Protein 3I96 (pdb70)

Nearest PDB structures (foldseek):
  3ia0-assembly1_A  TM=9.859E-01  e=5.105E-21  Escherichia coli K-12
  3i96-assembly1_C  TM=9.444E-01  e=1.760E-20  Escherichia coli K-12
  6xpi-assembly1_B  TM=9.680E-01  e=8.926E-14  Streptococcus intermedius SK54 = ATCC 27335
  6xpj-assembly1_B-2  TM=9.504E-01  e=4.653E-14  Streptococcus intermedius SK54 = ATCC 27335
  6xpj-assembly1_C-2  TM=9.626E-01  e=2.701E-13  Streptococcus intermedius SK54 = ATCC 27335

Sequence (329 aa):
IIQEFFVPGKQVTLAHLIAHPGEELAKKIGVPDAGAIGIMTLTPGETAMIAGDLALKAADVHIGFLDRFSGALVIYGSVGAVEEALSQTVSGLGRRLLNYTLCEMMTKSSLEHMDKERIIQEFFVPGKQVTLAHLLIAHPGEELAKKIGVPDAGAIGIMTLTPGETAMIAGDLALKAADVHIGFFLDRFSGALVIYGSVGAVEEALSSQTVVSSGLGRLLNYTLCEMMTKSRIIQEFFVPGKQVTLAHLIAHPGEELAKKIGVPDAGAIGIMMTLTPGETAMIAGDLALKAADVHIGFLDRFSSGALVIYGSVGAVEEALSSQTVSSGLGRLLNNYTLCEMMTKSSLE

Structure (mmCIF, N/CA/C/O backbone):
data_3I96
#
_entry.id   3I96
#
_cell.length_a   60.455
_cell.length_b   60.455
_cell.length_c   191.458
_cell.angle_alpha   90.000
_cell.angle_beta   90.000
_cell.angle_gamma   120.000
#
_symmetry.space_group_name_H-M   'P 31 2 1'
#
loop_
_entity.id
_entity.type
_entity.pdbx_description
1 polymer 'Ethanolamine utilization protein eutS'
2 non-polymer 'CHLORIDE ION'
3 non-polymer GLYCEROL
4 non-polymer '2-[N-CYCLOHEXYLAMINO]ETHANE SULFONIC ACID'
5 non-polymer 'SULFATE ION'
6 water water
#
loop_
_atom_site.group_PDB
_atom_site.id
_atom_site.type_symbol
_atom_site.label_atom_id
_atom_site.label_alt_id
_atom_site.label_comp_id
_atom_site.label_asym_id
_atom_site.label_entity_id
_atom_site.label_seq_id
_atom_site.pdbx_PDB_ins_code
_atom_site.Cartn_x
_atom_site.Cartn_y
_atom_site.Cartn_z
_atom_site.occupancy
_atom_site.B_iso_or_equiv
_atom_site.auth_seq_id
_atom_site.auth_comp_id
_atom_site.auth_asym_id
_atom_site.auth_atom_id
_atom_site.pdbx_PDB_model_num
ATOM 1 N N . ILE A 1 6 ? 2.325 -2.969 41.493 1.00 36.65 6 ILE A N 1
ATOM 2 C CA . ILE A 1 6 ? 2.941 -1.686 41.941 1.00 37.09 6 ILE A CA 1
ATOM 3 C C . ILE A 1 6 ? 2.298 -0.492 41.213 1.00 33.43 6 ILE A C 1
ATOM 4 O O . ILE A 1 6 ? 1.651 -0.660 40.183 1.00 35.55 6 ILE A O 1
ATOM 9 N N . ILE A 1 7 ? 2.460 0.699 41.785 1.00 32.08 7 ILE A N 1
ATOM 10 C CA . ILE A 1 7 ? 1.959 1.935 41.196 1.00 29.37 7 ILE A CA 1
ATOM 11 C C . ILE A 1 7 ? 2.689 2.238 39.876 1.00 26.79 7 ILE A C 1
ATOM 12 O O . ILE A 1 7 ? 3.919 2.205 39.822 1.00 27.02 7 ILE A O 1
ATOM 17 N N . GLN A 1 8 ? 1.941 2.531 38.819 1.00 23.06 8 GLN A N 1
ATOM 18 C CA . GLN A 1 8 ? 2.546 2.924 37.548 1.00 22.43 8 GLN A CA 1
ATOM 19 C C . GLN A 1 8 ? 2.587 4.450 37.455 1.00 19.27 8 GLN A C 1
ATOM 20 O O . GLN A 1 8 ? 1.588 5.100 37.692 1.00 15.87 8 GLN A O 1
ATOM 26 N N . GLU A 1 9 ? 3.746 5.008 37.116 1.00 19.02 9 GLU A N 1
ATOM 27 C CA . GLU A 1 9 ? 3.906 6.454 36.984 1.00 15.86 9 GLU A CA 1
ATOM 28 C C . GLU A 1 9 ? 3.743 6.857 35.534 1.00 15.73 9 GLU A C 1
ATOM 29 O O . GLU A 1 9 ? 4.267 6.178 34.636 1.00 16.97 9 GLU A O 1
ATOM 35 N N . PHE A 1 10 ? 2.997 7.937 35.294 1.00 13.14 10 PHE A N 1
ATOM 36 C CA A PHE A 1 10 ? 2.744 8.373 33.935 0.50 11.69 10 PHE A CA 1
ATOM 37 C CA B PHE A 1 10 ? 2.620 8.385 33.961 0.50 14.92 10 PHE A CA 1
ATOM 38 C C . PHE A 1 10 ? 2.936 9.863 33.724 1.00 13.84 10 PHE A C 1
ATOM 39 O O . PHE A 1 10 ? 2.727 10.686 34.612 1.00 12.62 10 PHE A O 1
ATOM 54 N N . VAL A 1 11 ? 3.344 10.179 32.505 1.00 10.16 11 VAL A N 1
ATOM 55 C CA . VAL A 1 11 ? 3.408 11.539 31.997 1.00 10.63 11 VAL A CA 1
ATOM 56 C C . VAL A 1 11 ? 2.946 11.525 30.536 1.00 11.84 11 VAL A C 1
ATOM 57 O O . VAL A 1 11 ? 2.907 10.464 29.924 1.00 11.23 11 VAL A O 1
ATOM 61 N N . PRO A 1 12 ? 2.596 12.691 29.956 1.00 11.05 12 PRO A N 1
ATOM 62 C CA . PRO A 1 12 ? 2.234 12.693 28.539 1.00 11.39 12 PRO A CA 1
ATOM 63 C C . PRO A 1 12 ? 3.459 12.506 27.667 1.00 12.78 12 PRO A C 1
ATOM 64 O O . PRO A 1 12 ? 4.560 12.939 28.038 1.00 13.52 12 PRO A O 1
ATOM 68 N N . GLY A 1 13 ? 3.288 11.822 26.551 1.00 11.65 13 GLY A N 1
ATOM 69 C CA . GLY A 1 13 ? 4.287 11.814 25.502 1.00 11.88 13 GLY A CA 1
ATOM 70 C C . GLY A 1 13 ? 4.101 13.014 24.596 1.00 15.03 13 GLY A C 1
ATOM 71 O O . GLY A 1 13 ? 3.043 13.655 24.599 1.00 20.34 13 GLY A O 1
ATOM 72 N N . LYS A 1 14 ? 5.130 13.314 23.808 1.00 12.64 14 LYS A N 1
ATOM 73 C CA . LYS A 1 14 ? 5.067 14.368 22.792 1.00 11.81 14 LYS A CA 1
ATOM 74 C C . LYS A 1 14 ? 4.967 13.665 21.449 1.00 12.58 14 LYS A C 1
ATOM 75 O O . LYS A 1 14 ? 5.943 13.086 20.959 1.00 14.62 14 LYS A O 1
ATOM 81 N N . GLN A 1 15 ? 3.775 13.682 20.872 1.00 12.12 15 GLN A N 1
ATOM 82 C CA . GLN A 1 15 ? 3.515 12.922 19.655 1.00 11.48 15 GLN A CA 1
ATOM 83 C C . GLN A 1 15 ? 2.542 13.616 18.732 1.00 9.81 15 GLN A C 1
ATOM 84 O O . GLN A 1 15 ? 1.528 14.187 19.179 1.00 11.71 15 GLN A O 1
ATOM 90 N N . VAL A 1 16 ? 2.855 13.559 17.430 1.00 10.99 16 VAL A N 1
ATOM 91 C CA . VAL A 1 16 ? 1.875 13.856 16.378 1.00 11.16 16 VAL A CA 1
ATOM 92 C C . VAL A 1 16 ? 1.317 12.507 15.933 1.00 10.64 16 VAL A C 1
ATOM 93 O O . VAL A 1 16 ? 2.044 11.691 15.360 1.00 14.55 16 VAL A O 1
ATOM 97 N N . THR A 1 17 ? 0.056 12.242 16.268 1.00 12.70 17 THR A N 1
ATOM 98 C CA . THR A 1 17 ? -0.569 10.944 16.020 1.00 13.31 17 THR A CA 1
ATOM 99 C C . THR A 1 17 ? -0.990 10.754 14.587 1.00 15.25 17 THR A C 1
ATOM 100 O O . THR A 1 17 ? -0.864 9.642 14.048 1.00 17.16 17 THR A O 1
ATOM 104 N N . LEU A 1 18 ? -1.488 11.834 13.987 1.00 13.57 18 LEU A N 1
ATOM 105 C CA . LEU A 1 18 ? -1.702 11.870 12.565 1.00 14.59 18 LEU A CA 1
ATOM 106 C C . LEU A 1 18 ? -1.708 13.288 12.019 1.00 10.65 18 LEU A C 1
ATOM 107 O O . LEU A 1 18 ? -1.802 14.259 12.758 1.00 10.39 18 LEU A O 1
ATOM 112 N N . ALA A 1 19 ? -1.571 13.362 10.700 1.00 10.71 19 ALA A N 1
ATOM 113 C CA . ALA A 1 19 ? -1.521 14.632 9.994 1.00 10.36 19 ALA A CA 1
ATOM 114 C C . ALA A 1 19 ? -2.020 14.372 8.599 1.00 11.67 19 ALA A C 1
ATOM 115 O O . ALA A 1 19 ? -1.263 13.909 7.734 1.00 13.02 19 ALA A O 1
ATOM 117 N N . HIS A 1 20 ? -3.306 14.625 8.422 1.00 9.28 20 HIS A N 1
ATOM 118 C CA . HIS A 1 20 ? -4.061 14.103 7.311 1.00 8.68 20 HIS A CA 1
ATOM 119 C C . HIS A 1 20 ? -4.728 15.206 6.490 1.00 6.84 20 HIS A C 1
ATOM 120 O O . HIS A 1 20 ? -5.433 16.028 7.023 1.00 9.39 20 HIS A O 1
ATOM 127 N N . LEU A 1 21 ? -4.477 15.164 5.179 1.00 8.62 21 LEU A N 1
ATOM 128 C CA . LEU A 1 21 ? -5.032 16.082 4.187 1.00 10.58 21 LEU A CA 1
ATOM 129 C C . LEU A 1 21 ? -6.292 15.483 3.555 1.00 9.64 21 LEU A C 1
ATOM 130 O O . LEU A 1 21 ? -6.223 14.415 2.964 1.00 11.25 21 LEU A O 1
ATOM 135 N N . ILE A 1 22 ? -7.427 16.152 3.704 1.00 9.02 22 ILE A N 1
ATOM 136 C CA . ILE A 1 22 ? -8.660 15.731 3.045 1.00 10.67 22 ILE A CA 1
ATOM 137 C C . ILE A 1 22 ? -8.915 16.701 1.899 1.00 10.98 22 ILE A C 1
ATOM 138 O O . ILE A 1 22 ? -9.327 17.854 2.127 1.00 10.59 22 ILE A O 1
ATOM 143 N N . ALA A 1 23 ? -8.727 16.231 0.680 1.00 11.08 23 ALA A N 1
ATOM 144 C CA . ALA A 1 23 ? -8.989 17.042 -0.504 1.00 10.26 23 ALA A CA 1
ATOM 145 C C . ALA A 1 23 ? -10.480 17.060 -0.818 1.00 10.84 23 ALA A C 1
ATOM 146 O O . ALA A 1 23 ? -11.112 16.002 -0.893 1.00 12.72 23 ALA A O 1
ATOM 148 N N . HIS A 1 24 ? -11.022 18.261 -1.030 1.00 9.47 24 HIS A N 1
ATOM 149 C CA . HIS A 1 24 ? -12.421 18.473 -1.382 1.00 8.73 24 HIS A CA 1
ATOM 150 C C . HIS A 1 24 ? -13.418 17.657 -0.553 1.00 10.81 24 HIS A C 1
ATOM 151 O O . HIS A 1 24 ? -14.159 16.819 -1.089 1.00 11.28 24 HIS A O 1
ATOM 158 N N . PRO A 1 25 ? -13.443 17.922 0.759 1.00 11.20 25 PRO A N 1
ATOM 159 C CA . PRO A 1 25 ? -14.366 17.210 1.627 1.00 12.25 25 PRO A CA 1
ATOM 160 C C . PRO A 1 25 ? -15.824 17.423 1.284 1.00 13.34 25 PRO A C 1
ATOM 161 O O . PRO A 1 25 ? -16.630 16.468 1.382 1.00 13.19 25 PRO A O 1
ATOM 165 N N . GLY A 1 26 ? -16.184 18.637 0.860 1.00 11.99 26 GLY A N 1
ATOM 166 C CA . GLY A 1 26 ? -17.531 18.891 0.371 1.00 11.39 26 GLY A CA 1
ATOM 167 C C . GLY A 1 26 ? -18.434 19.522 1.415 1.00 10.35 26 GLY A C 1
ATOM 168 O O . GLY A 1 26 ? -18.114 19.560 2.615 1.00 12.96 26 GLY A O 1
ATOM 169 N N . GLU A 1 27 ? -19.574 20.001 0.933 1.00 11.84 27 GLU A N 1
ATOM 170 C CA . GLU A 1 27 ? -20.501 20.803 1.734 1.00 11.20 27 GLU A CA 1
ATOM 171 C C . GLU A 1 27 ? -21.035 20.069 2.953 1.00 11.90 27 GLU A C 1
ATOM 172 O O . GLU A 1 27 ? -21.069 20.601 4.072 1.00 13.49 27 GLU A O 1
ATOM 178 N N . GLU A 1 28 ? -21.422 18.813 2.734 1.00 13.26 28 GLU A N 1
ATOM 179 C CA . GLU A 1 28 ? -22.064 18.031 3.787 1.00 13.32 28 GLU A CA 1
ATOM 180 C C . GLU A 1 28 ? -21.125 17.823 4.973 1.00 11.44 28 GLU A C 1
ATOM 181 O O . GLU A 1 28 ? -21.487 18.111 6.130 1.00 13.54 28 GLU A O 1
ATOM 187 N N . LEU A 1 29 ? -19.902 17.375 4.698 1.00 11.95 29 LEU A N 1
ATOM 188 C CA . LEU A 1 29 ? -18.918 17.119 5.723 1.00 11.10 29 LEU A CA 1
ATOM 189 C C . LEU A 1 29 ? -18.493 18.402 6.425 1.00 10.24 29 LEU A C 1
ATOM 190 O O . LEU A 1 29 ? -18.482 18.488 7.650 1.00 12.17 29 LEU A O 1
ATOM 195 N N . ALA A 1 30 ? -18.220 19.424 5.623 1.00 10.97 30 ALA A N 1
ATOM 196 C CA . ALA A 1 30 ? -17.777 20.685 6.163 1.00 11.01 30 ALA A CA 1
ATOM 197 C C . ALA A 1 30 ? -18.819 21.271 7.115 1.00 11.82 30 ALA A C 1
ATOM 198 O O . ALA A 1 30 ? -18.466 21.786 8.172 1.00 12.15 30 ALA A O 1
ATOM 200 N N . LYS A 1 31 ? -20.096 21.210 6.751 1.00 12.13 31 LYS A N 1
ATOM 201 C CA . LYS A 1 31 ? -21.158 21.754 7.601 1.00 13.92 31 LYS A CA 1
ATOM 202 C C . LYS A 1 31 ? -21.227 20.998 8.926 1.00 13.15 31 LYS A C 1
ATOM 203 O O . LYS A 1 31 ? -21.384 21.597 9.994 1.00 14.47 31 LYS A O 1
ATOM 209 N N . LYS A 1 32 ? -21.097 19.689 8.859 1.00 12.83 32 LYS A N 1
ATOM 210 C CA . LYS A 1 32 ? -21.185 18.874 10.069 1.00 12.93 32 LYS A CA 1
ATOM 211 C C . LYS A 1 32 ? -20.110 19.225 11.104 1.00 13.15 32 LYS A C 1
ATOM 212 O O . LYS A 1 32 ? -20.351 19.107 12.310 1.00 14.29 32 LYS A O 1
ATOM 218 N N . ILE A 1 33 ? -18.912 19.620 10.662 1.00 11.29 33 ILE A N 1
ATOM 219 C CA . ILE A 1 33 ? -17.842 19.939 11.577 1.00 11.68 33 ILE A CA 1
ATOM 220 C C . ILE A 1 33 ? -17.636 21.453 11.756 1.00 11.64 33 ILE A C 1
ATOM 221 O O . ILE A 1 33 ? -16.682 21.862 12.457 1.00 13.79 33 ILE A O 1
ATOM 226 N N . GLY A 1 34 ? -18.503 22.250 11.138 1.00 12.27 34 GLY A N 1
ATOM 227 C CA . GLY A 1 34 ? -18.469 23.703 11.316 1.00 13.54 34 GLY A CA 1
ATOM 228 C C . GLY A 1 34 ? -17.174 24.300 10.835 1.00 12.78 34 GLY A C 1
ATOM 229 O O . GLY A 1 34 ? -16.591 25.149 11.523 1.00 14.59 34 GLY A O 1
ATOM 230 N N . VAL A 1 35 ? -16.756 23.905 9.639 1.00 10.93 35 VAL A N 1
ATOM 231 C CA . VAL A 1 35 ? -15.566 24.464 8.987 1.00 10.17 35 VAL A CA 1
ATOM 232 C C . VAL A 1 35 ? -15.982 24.888 7.576 1.00 10.32 35 VAL A C 1
ATOM 233 O O . VAL A 1 35 ? -16.893 24.271 6.990 1.00 11.50 35 VAL A O 1
ATOM 237 N N . PRO A 1 36 ? -15.373 25.956 7.027 1.00 9.71 36 PRO A N 1
ATOM 238 C CA . PRO A 1 36 ? -15.736 26.324 5.670 1.00 9.93 36 PRO A CA 1
ATOM 239 C C . PRO A 1 36 ? -15.553 25.199 4.642 1.00 11.02 36 PRO A C 1
ATOM 240 O O . PRO A 1 36 ? -14.687 24.343 4.801 1.00 11.33 36 PRO A O 1
ATOM 244 N N . ASP A 1 37 ? -16.372 25.253 3.594 1.00 11.49 37 ASP A N 1
ATOM 245 C CA . ASP A 1 37 ? -16.395 24.304 2.493 1.00 11.16 37 ASP A CA 1
ATOM 246 C C . ASP A 1 37 ? -15.232 24.629 1.551 1.00 10.40 37 ASP A C 1
ATOM 247 O O . ASP A 1 37 ? -15.397 25.199 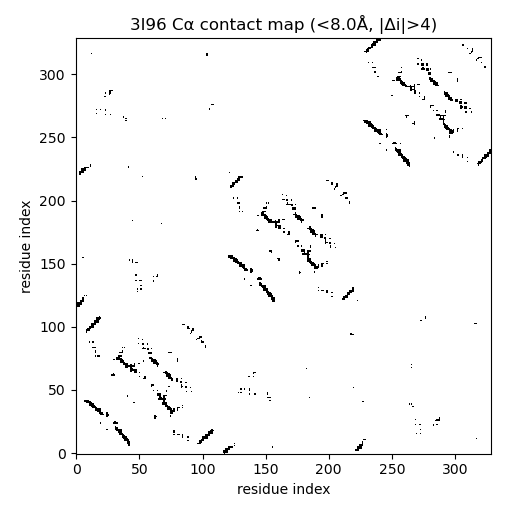0.457 1.00 10.93 37 ASP A O 1
ATOM 252 N N . ALA A 1 38 ? -14.037 24.289 2.023 1.00 11.47 38 ALA A N 1
ATOM 253 C CA . ALA A 1 38 ? -12.784 24.675 1.409 1.00 9.34 38 ALA A CA 1
ATOM 254 C C . ALA A 1 38 ? -12.246 23.638 0.438 1.00 10.40 38 ALA A C 1
ATOM 255 O O . ALA A 1 38 ? -12.802 22.506 0.312 1.00 10.91 38 ALA A O 1
ATOM 257 N N . GLY A 1 39 ? -11.167 23.991 -0.247 1.00 9.68 39 GLY A N 1
ATOM 258 C CA . GLY A 1 39 ? -10.495 23.088 -1.149 1.00 8.68 39 GLY A CA 1
ATOM 259 C C . GLY A 1 39 ? -9.986 21.849 -0.452 1.00 9.44 39 GLY A C 1
ATOM 260 O O . GLY A 1 39 ? -10.019 20.741 -1.025 1.00 9.62 39 GLY A O 1
ATOM 261 N N . ALA A 1 40 ? -9.540 22.045 0.798 1.00 9.79 40 ALA A N 1
ATOM 262 C CA . ALA A 1 40 ? -9.030 20.963 1.631 1.00 8.28 40 ALA A CA 1
ATOM 263 C C . ALA A 1 40 ? -9.224 21.316 3.072 1.00 10.44 40 ALA A C 1
ATOM 264 O O . ALA A 1 40 ? -9.249 22.496 3.453 1.00 9.84 40 ALA A O 1
ATOM 266 N N . ILE A 1 41 ? -9.378 20.273 3.894 1.00 8.14 41 ILE A N 1
ATOM 267 C CA . ILE A 1 41 ? -9.317 20.406 5.337 1.00 8.22 41 ILE A CA 1
ATOM 268 C C . ILE A 1 41 ? -8.195 19.494 5.786 1.00 12.91 41 ILE A C 1
ATOM 269 O O . ILE A 1 41 ? -8.093 18.362 5.310 1.00 14.41 41 ILE A O 1
ATOM 274 N N . GLY A 1 42 ? -7.343 19.994 6.679 1.00 10.12 42 GLY A N 1
ATOM 275 C CA . GLY A 1 42 ? -6.261 19.243 7.233 1.00 10.42 42 GLY A CA 1
ATOM 276 C C . GLY A 1 42 ? -6.500 19.025 8.710 1.00 10.37 42 GLY A C 1
ATOM 277 O O . GLY A 1 42 ? -6.910 19.948 9.413 1.00 11.93 42 GLY A O 1
ATOM 278 N N . ILE A 1 43 ? -6.237 17.812 9.179 1.00 8.95 43 ILE A N 1
ATOM 279 C CA . ILE A 1 43 ? -6.464 17.467 10.572 1.00 10.54 43 ILE A CA 1
ATOM 280 C C . ILE A 1 43 ? -5.219 16.843 11.182 1.00 10.68 43 ILE A C 1
ATOM 281 O O . ILE A 1 43 ? -4.597 15.971 10.583 1.00 10.59 43 ILE A O 1
ATOM 286 N N . MET A 1 44 ? -4.843 17.348 12.362 1.00 12.71 44 MET A N 1
ATOM 287 C CA . MET A 1 44 ? -3.737 16.819 13.140 1.00 10.78 44 MET A CA 1
ATOM 288 C C . MET A 1 44 ? -4.259 16.488 14.532 1.00 13.23 44 MET A C 1
ATOM 289 O O . MET A 1 44 ? -5.128 17.181 15.039 1.00 14.37 44 MET A O 1
ATOM 294 N N . THR A 1 45 ? -3.771 15.381 15.085 1.00 12.86 45 THR A N 1
ATOM 295 C CA . THR A 1 45 ? -4.043 14.967 16.465 1.00 16.45 45 THR A CA 1
ATOM 296 C C . THR A 1 45 ? -2.720 15.018 17.177 1.00 14.02 45 THR A C 1
ATOM 297 O O . THR A 1 45 ? -1.754 14.438 16.688 1.00 13.49 45 THR A O 1
ATOM 301 N N . LEU A 1 46 ? -2.692 15.691 18.321 1.00 13.33 46 LEU A N 1
ATOM 302 C CA . LEU A 1 46 ? -1.442 16.059 18.999 1.00 12.77 46 LEU A CA 1
ATOM 303 C C . LEU A 1 46 ? -1.530 15.761 20.497 1.00 13.08 46 LEU A C 1
ATOM 304 O O . LEU A 1 46 ? -2.593 15.930 21.112 1.00 13.85 46 LEU A O 1
ATOM 309 N N . THR A 1 47 ? -0.406 15.328 21.067 1.00 11.41 47 THR A N 1
ATOM 310 C CA . THR A 1 47 ? -0.270 15.106 22.492 1.00 10.76 47 THR A CA 1
ATOM 311 C C . THR A 1 47 ? 1.023 15.742 22.972 1.00 9.76 47 THR A C 1
ATOM 312 O O . THR A 1 47 ? 2.034 15.620 22.293 1.00 11.87 47 THR A O 1
ATOM 316 N N . PRO A 1 48 ? 0.990 16.456 24.114 1.00 11.09 48 PRO A N 1
ATOM 317 C CA . PRO A 1 48 ? -0.172 16.828 24.914 1.00 12.66 48 PRO A CA 1
ATOM 318 C C . PRO A 1 48 ? -1.119 17.766 24.172 1.00 10.79 48 PRO A C 1
ATOM 319 O O . PRO A 1 48 ? -0.773 18.332 23.128 1.00 11.74 48 PRO A O 1
ATOM 323 N N . GLY A 1 49 ? -2.342 17.899 24.681 1.00 12.41 49 GLY A N 1
ATOM 324 C CA . GLY A 1 49 ? -3.333 18.696 23.960 1.00 13.95 49 GLY A CA 1
ATOM 325 C C . GLY A 1 49 ? -2.972 20.144 23.699 1.00 13.29 49 GLY A C 1
ATOM 326 O O . GLY A 1 49 ? -3.346 20.707 22.664 1.00 12.45 49 GLY A O 1
ATOM 327 N N . GLU A 1 50 ? -2.173 20.705 24.596 1.00 13.10 50 GLU A N 1
ATOM 328 C CA . GLU A 1 50 ? -1.727 22.090 24.472 1.00 12.38 50 GLU A CA 1
ATOM 329 C C . GLU A 1 50 ? -0.920 22.310 23.203 1.00 11.80 50 GLU A C 1
ATOM 330 O O . GLU A 1 50 ? -0.798 23.450 22.728 1.00 12.86 50 GLU A O 1
ATOM 336 N N . THR A 1 51 ? -0.351 21.241 22.651 1.00 11.07 51 THR A N 1
ATOM 337 C CA . THR A 1 51 ? 0.385 21.311 21.399 1.00 11.21 51 THR A CA 1
ATOM 338 C C . THR A 1 51 ? -0.443 21.919 20.269 1.00 10.39 51 THR A C 1
ATOM 339 O O . THR A 1 51 ? 0.128 22.479 19.330 1.00 13.29 51 THR A O 1
ATOM 343 N N . ALA A 1 52 ? -1.764 21.797 20.335 1.00 11.05 52 ALA A N 1
ATOM 344 C CA . ALA A 1 52 ? -2.602 22.322 19.265 1.00 10.86 52 ALA A CA 1
ATOM 345 C C . ALA A 1 52 ? -2.417 23.831 19.103 1.00 12.07 52 ALA A C 1
ATOM 346 O O . ALA A 1 52 ? -2.499 24.352 17.993 1.00 11.76 52 ALA A O 1
ATOM 348 N N . MET A 1 53 ? -2.113 24.506 20.201 1.00 13.07 53 MET A N 1
ATOM 349 C CA . MET A 1 53 ? -1.874 25.955 20.174 1.00 13.56 53 MET A CA 1
ATOM 350 C C . MET A 1 53 ? -0.560 26.283 19.460 1.00 13.10 53 MET A C 1
ATOM 351 O O . MET A 1 53 ? -0.488 27.227 18.652 1.00 14.02 53 MET A O 1
ATOM 356 N N . ILE A 1 54 ? 0.473 25.490 19.737 1.00 11.92 54 ILE A N 1
ATOM 357 C CA . ILE A 1 54 ? 1.774 25.647 19.086 1.00 12.63 54 ILE A CA 1
ATOM 358 C C . ILE A 1 54 ? 1.698 25.317 17.603 1.00 12.97 54 ILE A C 1
ATOM 359 O O . ILE A 1 54 ? 2.224 26.045 16.753 1.00 13.96 54 ILE A O 1
ATOM 364 N N . ALA A 1 55 ? 1.018 24.218 17.285 1.00 12.42 55 ALA A N 1
ATOM 365 C CA . ALA A 1 55 ? 0.842 23.776 15.915 1.00 11.42 55 ALA A CA 1
ATOM 366 C C . ALA A 1 55 ? 0.047 24.771 15.099 1.00 11.41 55 ALA A C 1
ATOM 367 O O . ALA A 1 55 ? 0.340 24.977 13.921 1.00 12.95 55 ALA A O 1
ATOM 369 N N . GLY A 1 56 ? -0.938 25.414 15.719 1.00 11.74 56 GLY A N 1
ATOM 370 C CA . GLY A 1 56 ? -1.743 26.411 15.010 1.00 11.81 56 GLY A CA 1
ATOM 371 C C . GLY A 1 56 ? -0.874 27.543 14.493 1.00 12.49 56 GLY A C 1
ATOM 372 O O . GLY A 1 56 ? -1.035 27.983 13.361 1.00 11.77 56 GLY A O 1
ATOM 373 N N . ASP A 1 57 ? 0.060 27.987 15.332 1.00 10.60 57 ASP A N 1
ATOM 374 C CA . ASP A 1 57 ? 0.995 29.056 14.944 1.00 12.20 57 ASP A CA 1
ATOM 375 C C . ASP A 1 57 ? 1.851 28.610 13.751 1.00 11.64 57 ASP A C 1
ATOM 376 O O . ASP A 1 57 ? 1.999 29.338 12.767 1.00 12.30 57 ASP A O 1
ATOM 381 N N . LEU A 1 58 ? 2.429 27.419 13.850 1.00 11.34 58 LEU A N 1
ATOM 382 C CA . LEU A 1 58 ? 3.268 26.901 12.768 1.00 11.59 58 LEU A CA 1
ATOM 383 C C . LEU A 1 58 ? 2.493 26.782 11.462 1.00 12.42 58 LEU A C 1
ATOM 384 O O . LEU A 1 58 ? 3.022 27.105 10.379 1.00 12.81 58 LEU A O 1
ATOM 389 N N . ALA A 1 59 ? 1.247 26.305 11.543 1.00 9.14 59 ALA A N 1
ATOM 390 C CA . ALA A 1 59 ? 0.445 26.129 10.332 1.00 9.60 59 ALA A CA 1
ATOM 391 C C . ALA A 1 59 ? 0.150 27.467 9.661 1.00 11.78 59 ALA A C 1
ATOM 392 O O . ALA A 1 59 ? 0.288 27.595 8.452 1.00 11.21 59 ALA A O 1
ATOM 394 N N . LEU A 1 60 ? -0.315 28.434 10.445 1.00 12.24 60 LEU A N 1
ATOM 395 C CA . LEU A 1 60 ? -0.686 29.750 9.901 1.00 13.42 60 LEU A CA 1
ATOM 396 C C . LEU A 1 60 ? 0.487 30.461 9.255 1.00 13.81 60 LEU A C 1
ATOM 397 O O . LEU A 1 60 ? 0.304 31.143 8.250 1.00 16.21 60 LEU A O 1
ATOM 402 N N . LYS A 1 61 ? 1.671 30.317 9.832 1.00 13.49 61 LYS A N 1
ATOM 403 C CA . LYS A 1 61 ? 2.873 30.960 9.286 1.00 16.43 61 LYS A CA 1
ATOM 404 C C . LYS A 1 61 ? 3.492 30.206 8.104 1.00 16.13 61 LYS A C 1
ATOM 405 O O . LYS A 1 61 ? 4.285 30.765 7.357 1.00 15.86 61 LYS A O 1
ATOM 411 N N . ALA A 1 62 ? 3.084 28.956 7.894 1.00 13.68 62 ALA A N 1
ATOM 412 C CA . ALA A 1 62 ? 3.638 28.111 6.829 1.00 15.25 62 ALA A CA 1
ATOM 413 C C . ALA A 1 62 ? 3.003 28.330 5.458 1.00 16.27 62 ALA A C 1
ATOM 414 O O . ALA A 1 62 ? 3.657 28.141 4.429 1.00 16.83 62 ALA A O 1
ATOM 416 N N . ALA A 1 63 ? 1.733 28.714 5.424 1.00 15.62 63 ALA A N 1
ATOM 417 C CA . ALA A 1 63 ? 0.990 28.758 4.174 1.00 14.38 63 ALA A CA 1
ATOM 418 C C . ALA A 1 63 ? -0.281 29.552 4.336 1.00 13.06 63 ALA A C 1
ATOM 419 O O . ALA A 1 63 ? -0.669 29.879 5.464 1.00 13.89 63 ALA A O 1
ATOM 421 N N . ASP A 1 64 ? -0.961 29.806 3.221 1.00 15.26 64 ASP A N 1
ATOM 422 C CA . ASP A 1 64 ? -2.224 30.554 3.239 1.00 19.08 64 ASP A CA 1
ATOM 423 C C . ASP A 1 64 ? -3.402 29.662 3.624 1.00 14.67 64 ASP A C 1
ATOM 424 O O . ASP A 1 64 ? -4.273 29.297 2.812 1.00 16.14 64 ASP A O 1
ATOM 429 N N . VAL A 1 65 ? -3.408 29.306 4.902 1.00 11.50 65 VAL A N 1
ATOM 430 C CA . VAL A 1 65 ? -4.460 28.543 5.489 1.00 10.03 65 VAL A CA 1
ATOM 431 C C . VAL A 1 65 ? -5.065 29.309 6.663 1.00 10.92 65 VAL A C 1
ATOM 432 O O . VAL A 1 65 ? -4.533 30.341 7.111 1.00 12.01 65 VAL A O 1
ATOM 436 N N . HIS A 1 66 ? -6.192 28.802 7.134 1.00 9.58 66 HIS A N 1
ATOM 437 C CA . HIS A 1 66 ? -6.834 29.312 8.317 1.00 9.86 66 HIS A CA 1
ATOM 438 C C . HIS A 1 66 ? -7.206 28.196 9.243 1.00 11.44 66 HIS A C 1
ATOM 439 O O . HIS A 1 66 ? -7.257 27.029 8.837 1.00 10.96 66 HIS A O 1
ATOM 446 N N . ILE A 1 67 ? -7.483 28.563 10.487 1.00 10.94 67 ILE A N 1
ATOM 447 C CA . ILE A 1 67 ? -7.862 27.568 11.485 1.00 9.28 67 ILE A CA 1
ATOM 448 C C . ILE A 1 67 ? -9.370 27.345 11.479 1.00 9.84 67 ILE A C 1
ATOM 449 O O . ILE A 1 67 ? -10.161 28.270 11.673 1.00 12.41 67 ILE A O 1
ATOM 454 N N . GLY A 1 68 ? -9.764 26.096 11.218 1.00 11.10 68 GLY A N 1
ATOM 455 C CA . GLY A 1 68 ? -11.169 25.665 11.346 1.00 11.18 68 GLY A CA 1
ATOM 456 C C . GLY A 1 68 ? -11.544 25.596 12.812 1.00 11.95 68 GLY A C 1
ATOM 457 O O . GLY A 1 68 ? -12.461 26.265 13.270 1.00 14.14 68 GLY A O 1
ATOM 458 N N . PHE A 1 69 ? -10.784 24.818 13.568 1.00 12.08 69 PHE A N 1
ATOM 459 C CA . PHE A 1 69 ? -10.827 24.876 15.015 1.00 11.37 69 PHE A CA 1
ATOM 460 C C . PHE A 1 69 ? -9.540 24.319 15.610 1.00 9.31 69 PHE A C 1
ATOM 461 O O . PHE A 1 69 ? -8.771 23.623 14.953 1.00 10.86 69 PHE A O 1
ATOM 469 N N . LEU A 1 70 ? -9.323 24.681 16.868 1.00 9.81 70 LEU A N 1
ATOM 470 C CA . LEU A 1 70 ? -8.122 24.324 17.583 1.00 10.87 70 LEU A CA 1
ATOM 471 C C . LEU A 1 70 ? -8.585 23.962 18.978 1.00 13.16 70 LEU A C 1
ATOM 472 O O . LEU A 1 70 ? -9.187 24.811 19.645 1.00 15.54 70 LEU A O 1
ATOM 477 N N . ASP A 1 71 ? -8.358 22.726 19.415 1.00 11.93 71 ASP A N 1
ATOM 478 C CA . ASP A 1 71 ? -8.861 22.266 20.703 1.00 12.14 71 ASP A CA 1
ATOM 479 C C . ASP A 1 71 ? -7.754 21.797 21.627 1.00 12.49 71 ASP A C 1
ATOM 480 O O . ASP A 1 71 ? -7.135 20.767 21.412 1.00 12.98 71 ASP A O 1
ATOM 485 N N . ARG A 1 72 ? -7.519 22.562 22.685 1.00 12.56 72 ARG A N 1
ATOM 486 C CA . ARG A 1 72 ? -6.458 22.246 23.632 1.00 14.32 72 ARG A CA 1
ATOM 487 C C . ARG A 1 72 ? -6.748 21.028 24.484 1.00 15.75 72 ARG A C 1
ATOM 488 O O . ARG A 1 72 ? -5.835 20.504 25.122 1.00 19.17 72 ARG A O 1
ATOM 496 N N . PHE A 1 73 ? -8.007 20.594 24.500 1.00 13.97 73 PHE A N 1
ATOM 497 C CA . PHE A 1 73 ? -8.406 19.432 25.315 1.00 15.31 73 PHE A CA 1
ATOM 498 C C . PHE A 1 73 ? -8.004 18.151 24.619 1.00 15.97 73 PHE A C 1
ATOM 499 O O . PHE A 1 73 ? -7.141 17.418 25.131 1.00 18.88 73 PHE A O 1
ATOM 507 N N . SER A 1 74 ? -8.539 17.934 23.425 1.00 12.83 74 SER A N 1
ATOM 508 C CA . SER A 1 74 ? -8.209 16.753 22.632 1.00 14.86 74 SER A CA 1
ATOM 509 C C . SER A 1 74 ? -6.850 16.836 21.959 1.00 15.15 74 SER A C 1
ATOM 510 O O . SER A 1 74 ? -6.264 15.813 21.634 1.00 17.26 74 SER A O 1
ATOM 513 N N . GLY A 1 75 ? -6.360 18.046 21.718 1.00 12.04 75 GLY A N 1
ATOM 514 C CA . GLY A 1 75 ? -5.182 18.213 20.891 1.00 11.30 75 GLY A CA 1
ATOM 515 C C . GLY A 1 75 ? -5.462 18.329 19.400 1.00 13.64 75 GLY A C 1
ATOM 516 O O . GLY A 1 75 ? -4.536 18.368 18.608 1.00 17.35 75 GLY A O 1
ATOM 517 N N . ALA A 1 76 ? -6.722 18.447 19.004 1.00 10.59 76 ALA A N 1
ATOM 518 C CA . ALA A 1 76 ? -7.037 18.526 17.597 1.00 10.52 76 ALA A CA 1
ATOM 519 C C . ALA A 1 76 ? -6.714 19.897 17.023 1.00 11.57 76 ALA A C 1
ATOM 520 O O . ALA A 1 76 ? -6.993 20.928 17.633 1.00 12.55 76 ALA A O 1
ATOM 522 N N . LEU A 1 77 ? -6.139 19.891 15.833 1.00 10.80 77 LEU A N 1
ATOM 523 C CA . LEU A 1 77 ? -5.975 21.111 15.052 1.00 11.52 77 LEU A CA 1
ATOM 524 C C . LEU A 1 77 ? -6.558 20.798 13.679 1.00 11.14 77 LEU A C 1
ATOM 525 O O . LEU A 1 77 ? -6.115 19.847 13.024 1.00 12.12 77 LEU A O 1
ATOM 530 N N . VAL A 1 78 ? -7.506 21.619 13.252 1.00 10.35 78 VAL A N 1
ATOM 531 C CA . VAL A 1 78 ? -8.139 21.450 11.951 1.00 9.57 78 VAL A CA 1
ATOM 532 C C . VAL A 1 78 ? -7.995 22.775 11.194 1.00 11.06 78 VAL A C 1
ATOM 533 O O . VAL A 1 78 ? -8.397 23.825 11.688 1.00 11.65 78 VAL A O 1
ATOM 537 N N . ILE A 1 79 ? -7.363 22.690 10.021 1.00 10.21 79 ILE A N 1
ATOM 538 C CA . ILE A 1 79 ? -7.069 23.853 9.181 1.00 8.58 79 ILE A CA 1
ATOM 539 C C . ILE A 1 79 ? -7.760 23.692 7.835 1.00 10.66 79 ILE A C 1
ATOM 540 O O . ILE A 1 79 ? -8.186 22.608 7.473 1.00 11.17 79 ILE A O 1
ATOM 545 N N . TYR A 1 80 ? -7.877 24.787 7.090 1.00 9.52 80 TYR A N 1
ATOM 546 C CA . TYR A 1 80 ? -8.530 24.729 5.787 1.00 10.28 80 TYR A CA 1
ATOM 547 C C . TYR A 1 80 ? -7.947 25.749 4.835 1.00 9.73 80 TYR A C 1
ATOM 548 O O . TYR A 1 80 ? -7.334 26.769 5.240 1.00 9.72 80 TYR A O 1
ATOM 557 N N . GLY A 1 81 ? -8.141 25.490 3.548 1.00 9.04 81 GLY A N 1
ATOM 558 C CA . GLY A 1 81 ? -7.671 26.347 2.505 1.00 10.17 81 GLY A CA 1
ATOM 559 C C . GLY A 1 81 ? -7.559 25.576 1.222 1.00 9.39 81 GLY A C 1
ATOM 560 O O . GLY A 1 81 ? -8.228 24.539 1.080 1.00 10.16 81 GLY A O 1
ATOM 561 N N . SER A 1 82 ? -6.746 26.060 0.283 1.00 10.33 82 SER A N 1
ATOM 562 C CA . SER A 1 82 ? -6.508 25.324 -0.964 1.00 10.29 82 SER A CA 1
ATOM 563 C C . SER A 1 82 ? -5.756 24.029 -0.675 1.00 10.55 82 SER A C 1
ATOM 564 O O . SER A 1 82 ? -5.069 23.893 0.354 1.00 10.51 82 SER A O 1
ATOM 567 N N . VAL A 1 83 ? -5.868 23.070 -1.583 1.00 9.80 83 VAL A N 1
ATOM 568 C CA . VAL A 1 83 ? -5.213 21.789 -1.362 1.00 9.70 83 VAL A CA 1
ATOM 569 C C . VAL A 1 83 ? -3.701 21.965 -1.177 1.00 10.35 83 VAL A C 1
ATOM 570 O O . VAL A 1 83 ? -3.123 21.397 -0.246 1.00 9.80 83 VAL A O 1
ATOM 574 N N . GLY A 1 84 ? -3.072 22.768 -2.030 1.00 9.41 84 GLY A N 1
ATOM 575 C CA . GLY A 1 84 ? -1.634 22.986 -1.932 1.00 11.76 84 GLY A CA 1
ATOM 576 C C . GLY A 1 84 ? -1.227 23.665 -0.629 1.00 11.47 84 GLY A C 1
ATOM 577 O O . GLY A 1 84 ? -0.213 23.306 -0.015 1.00 11.84 84 GLY A O 1
ATOM 578 N N . ALA A 1 85 ? -2.016 24.647 -0.202 1.00 10.09 85 ALA A N 1
ATOM 579 C CA . ALA A 1 85 ? -1.696 25.385 1.032 1.00 10.03 85 ALA A CA 1
ATOM 580 C C . ALA A 1 85 ? -1.826 24.481 2.269 1.00 10.27 85 ALA A C 1
ATOM 581 O O . ALA A 1 85 ? -0.973 24.504 3.177 1.00 10.54 85 ALA A O 1
ATOM 583 N N . VAL A 1 86 ? -2.891 23.674 2.295 1.00 9.62 86 VAL A N 1
ATOM 584 C CA . VAL A 1 86 ? -3.100 22.766 3.431 1.00 9.20 86 VAL A CA 1
ATOM 585 C C . VAL A 1 86 ? -1.991 21.703 3.482 1.00 9.69 86 VAL A C 1
ATOM 586 O O . VAL A 1 86 ? -1.455 21.403 4.553 1.00 10.86 86 VAL A O 1
ATOM 590 N N . GLU A 1 87 ? -1.619 21.158 2.331 1.00 10.62 87 GLU A N 1
ATOM 591 C CA . GLU A 1 87 ? -0.507 20.195 2.267 1.00 10.69 87 GLU A CA 1
ATOM 592 C C . GLU A 1 87 ? 0.774 20.797 2.831 1.00 12.06 87 GLU A C 1
ATOM 593 O O . GLU A 1 87 ? 1.447 20.182 3.646 1.00 12.20 87 GLU A O 1
ATOM 599 N N . GLU A 1 88 ? 1.100 22.008 2.391 1.00 11.66 88 GLU A N 1
ATOM 600 C CA . GLU A 1 88 ? 2.299 22.690 2.883 1.00 13.25 88 GLU A CA 1
ATOM 601 C C . GLU A 1 88 ? 2.224 22.984 4.384 1.00 12.53 88 GLU A C 1
ATOM 602 O O . GLU A 1 88 ? 3.189 22.761 5.110 1.00 13.29 88 GLU A O 1
ATOM 608 N N . ALA A 1 89 ? 1.078 23.469 4.865 1.00 10.43 89 ALA A N 1
ATOM 609 C CA . ALA A 1 89 ? 0.938 23.778 6.280 1.00 10.59 89 ALA A CA 1
ATOM 610 C C . ALA A 1 89 ? 1.085 22.524 7.134 1.00 11.09 89 ALA A C 1
ATOM 611 O O . ALA A 1 89 ? 1.753 22.548 8.155 1.00 11.82 89 ALA A O 1
ATOM 613 N N . LEU A 1 90 ? 0.470 21.416 6.709 1.00 10.57 90 LEU A N 1
ATOM 614 C CA . LEU A 1 90 ? 0.584 20.161 7.475 1.00 10.28 90 LEU A CA 1
ATOM 615 C C . LEU A 1 90 ? 2.047 19.698 7.523 1.00 11.09 90 LEU A C 1
ATOM 616 O O . LEU A 1 90 ? 2.560 19.332 8.584 1.00 11.34 90 LEU A O 1
ATOM 621 N N . SER A 1 91 ? 2.699 19.728 6.370 1.00 11.38 91 SER A N 1
ATOM 622 C CA . SER A 1 91 ? 4.075 19.246 6.242 1.00 13.67 91 SER A CA 1
ATOM 623 C C . SER A 1 91 ? 5.020 20.053 7.128 1.00 12.01 91 SER A C 1
ATOM 624 O O . SER A 1 91 ? 5.819 19.499 7.891 1.00 12.33 91 SER A O 1
ATOM 627 N N . GLN A 1 92 ? 4.899 21.371 7.043 1.00 12.57 92 GLN A N 1
ATOM 628 C CA . GLN A 1 92 ? 5.755 22.263 7.834 1.00 12.85 92 GLN A CA 1
ATOM 629 C C . GLN A 1 92 ? 5.459 22.206 9.337 1.00 12.57 92 GLN A C 1
ATOM 630 O O . GLN A 1 92 ? 6.361 22.382 10.160 1.00 13.87 92 GLN A O 1
ATOM 636 N N . THR A 1 93 ? 4.203 22.007 9.701 1.00 10.61 93 THR A N 1
ATOM 637 C CA . THR A 1 93 ? 3.843 21.891 11.099 1.00 11.32 93 THR A CA 1
ATOM 638 C C . THR A 1 93 ? 4.449 20.644 11.723 1.00 11.50 93 THR A C 1
ATOM 639 O O . THR A 1 93 ? 5.036 20.715 12.798 1.00 12.26 93 THR A O 1
ATOM 643 N N . VAL A 1 94 ? 4.332 19.505 11.050 1.00 11.84 94 VAL A N 1
ATOM 644 C CA . VAL A 1 94 ? 4.904 18.272 11.573 1.00 12.98 94 VAL A CA 1
ATOM 645 C C . VAL A 1 94 ? 6.434 18.409 11.6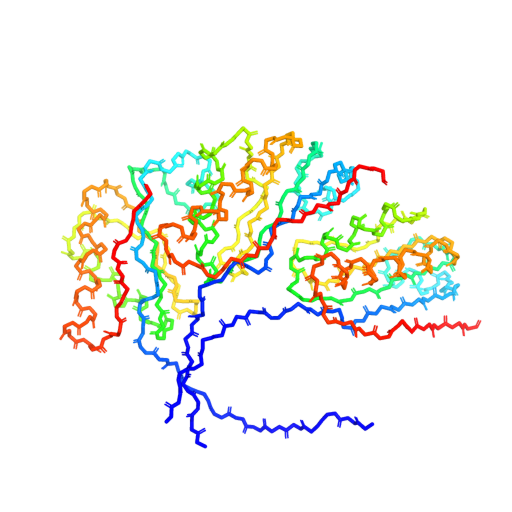66 1.00 12.10 94 VAL A C 1
ATOM 646 O O . VAL A 1 94 ? 7.031 18.105 12.707 1.00 12.66 94 VAL A O 1
ATOM 650 N N . SER A 1 95 ? 7.053 18.912 10.600 1.00 12.34 95 SER A N 1
ATOM 651 C CA . SER A 1 95 ? 8.524 19.044 10.599 1.00 13.45 95 SER A CA 1
ATOM 652 C C . SER A 1 95 ? 9.006 20.019 11.685 1.00 13.37 95 SER A C 1
ATOM 653 O O . SER A 1 95 ? 9.999 19.735 12.370 1.00 14.68 95 SER A O 1
ATOM 656 N N . GLY A 1 96 ? 8.289 21.130 11.875 1.00 12.06 96 GLY A N 1
ATOM 657 C CA . GLY A 1 96 ? 8.602 22.105 12.934 1.00 15.01 96 GLY A CA 1
ATOM 658 C C . GLY A 1 96 ? 8.467 21.594 14.360 1.00 14.84 96 GLY A C 1
ATOM 659 O O . GLY A 1 96 ? 9.285 21.902 15.240 1.00 14.25 96 GLY A O 1
ATOM 660 N N . LEU A 1 97 ? 7.422 20.820 14.618 1.00 11.24 97 LEU A N 1
ATOM 661 C CA . LEU A 1 97 ? 7.303 20.178 15.922 1.00 11.18 97 LEU A CA 1
ATOM 662 C C . LEU A 1 97 ? 8.494 19.239 16.161 1.00 13.45 97 LEU A C 1
ATOM 663 O O . LEU A 1 97 ? 8.982 19.133 17.289 1.00 12.78 97 LEU A O 1
ATOM 668 N N . GLY A 1 98 ? 8.960 18.567 15.109 1.00 12.68 98 GLY A N 1
ATOM 669 C CA . GLY A 1 98 ? 10.150 17.699 15.218 1.00 15.15 98 GLY A CA 1
ATOM 670 C C . GLY A 1 98 ? 11.400 18.504 15.512 1.00 16.75 98 GLY A C 1
ATOM 671 O O . GLY A 1 98 ? 12.145 18.182 16.446 1.00 18.34 98 GLY A O 1
ATOM 672 N N . ARG A 1 99 ? 11.595 19.591 14.773 1.00 15.34 99 ARG A N 1
ATOM 673 C CA A ARG A 1 99 ? 12.825 20.384 14.877 0.46 17.60 99 ARG A CA 1
ATOM 674 C CA B ARG A 1 99 ? 12.829 20.388 14.886 0.54 17.88 99 ARG A CA 1
ATOM 675 C C . ARG A 1 99 ? 12.873 21.182 16.181 1.00 18.52 99 ARG A C 1
ATOM 676 O O . ARG A 1 99 ? 13.904 21.196 16.878 1.00 17.50 99 ARG A O 1
ATOM 691 N N . LEU A 1 100 ? 11.770 21.845 16.509 1.00 15.64 100 LEU A N 1
ATOM 692 C CA . LEU A 1 100 ? 11.734 22.730 17.672 1.00 16.66 100 LEU A CA 1
ATOM 693 C C . LEU A 1 100 ? 11.564 22.011 18.993 1.00 16.15 100 LEU A C 1
ATOM 694 O O . LEU A 1 100 ? 12.089 22.481 20.008 1.00 14.23 100 LEU A O 1
ATOM 699 N N . LEU A 1 101 ? 10.803 20.908 19.002 1.00 13.17 101 LEU A N 1
ATOM 700 C CA . LEU A 1 101 ? 10.369 20.285 20.252 1.00 12.49 101 LEU A CA 1
ATOM 701 C C . LEU A 1 101 ? 10.616 18.783 20.345 1.00 12.65 101 LEU A C 1
ATOM 702 O O . LEU A 1 101 ? 10.204 18.157 21.319 1.00 15.53 101 LEU A O 1
ATOM 707 N N . ASN A 1 102 ? 11.299 18.212 19.351 1.00 14.65 102 ASN A N 1
ATOM 708 C CA . ASN A 1 102 ? 11.614 16.785 19.348 1.00 18.32 102 ASN A CA 1
ATOM 709 C C . ASN A 1 102 ? 10.381 15.881 19.508 1.00 19.96 102 ASN A C 1
ATOM 710 O O . ASN A 1 102 ? 10.414 14.869 20.216 1.00 19.04 102 ASN A O 1
ATOM 715 N N . TYR A 1 103 ? 9.280 16.261 18.859 1.00 17.02 103 TYR A N 1
ATOM 716 C CA . TYR A 1 103 ? 8.117 15.412 18.812 1.00 16.35 103 TYR A CA 1
ATOM 717 C C . TYR A 1 103 ? 8.389 14.120 18.046 1.00 18.26 103 TYR A C 1
ATOM 718 O O . TYR A 1 103 ? 9.180 14.095 17.089 1.00 17.98 103 TYR A O 1
ATOM 727 N N . THR A 1 104 ? 7.735 13.049 18.500 1.00 17.46 104 THR A N 1
ATOM 728 C CA . THR A 1 104 ? 7.604 11.836 17.712 1.00 17.21 104 THR A CA 1
ATOM 729 C C . THR A 1 104 ? 6.623 12.162 16.584 1.00 17.88 104 THR A C 1
ATOM 730 O O . THR A 1 104 ? 5.519 12.646 16.839 1.00 16.32 104 THR A O 1
ATOM 734 N N . LEU A 1 105 ? 7.045 11.928 15.348 1.00 17.64 105 LEU A N 1
ATOM 735 C CA . LEU A 1 105 ? 6.295 12.367 14.167 1.00 18.93 105 LEU A CA 1
ATOM 736 C C . LEU A 1 105 ? 5.546 11.216 13.498 1.00 20.89 105 LEU A C 1
ATOM 737 O O . LEU A 1 105 ? 5.764 10.051 13.805 1.00 25.82 105 LEU A O 1
ATOM 742 N N . CYS A 1 106 ? 4.663 11.561 12.578 1.00 21.95 106 CYS A N 1
ATOM 743 C CA . CYS A 1 106 ? 3.946 10.580 11.777 1.00 21.88 106 CYS A CA 1
ATOM 744 C C . CYS A 1 106 ? 4.206 10.919 10.336 1.00 22.10 106 CYS A C 1
ATOM 745 O O . CYS A 1 106 ? 4.771 11.962 10.030 1.00 24.34 106 CYS A O 1
ATOM 748 N N . GLU A 1 107 ? 3.766 10.038 9.446 1.00 23.74 107 GLU A N 1
ATOM 749 C CA . GLU A 1 107 ? 3.792 10.316 8.017 1.00 24.95 107 GLU A CA 1
ATOM 750 C C . GLU A 1 107 ? 2.623 11.220 7.671 1.00 21.28 107 GLU A C 1
ATOM 751 O O . GLU A 1 107 ? 1.596 11.170 8.335 1.00 19.07 107 GLU A O 1
ATOM 757 N N . MET A 1 108 ? 2.806 12.067 6.665 1.00 20.12 108 MET A N 1
ATOM 758 C CA A MET A 1 108 ? 1.703 12.882 6.131 0.62 21.13 108 MET A CA 1
ATOM 759 C CA B MET A 1 108 ? 1.735 12.883 6.119 0.38 19.32 108 MET A CA 1
ATOM 760 C C . MET A 1 108 ? 0.861 11.955 5.257 1.00 19.47 108 MET A C 1
ATOM 761 O O . MET A 1 108 ? 1.386 11.240 4.405 1.00 19.12 108 MET A O 1
ATOM 770 N N . THR A 1 109 ? -0.449 11.950 5.482 1.00 15.89 109 THR A N 1
ATOM 771 C CA . THR A 1 109 ? -1.355 11.135 4.691 1.00 15.85 109 THR A CA 1
ATOM 772 C C . THR A 1 109 ? -2.370 12.005 3.983 1.00 12.55 109 THR A C 1
ATOM 773 O O . THR A 1 109 ? -2.580 13.171 4.341 1.00 12.64 109 THR A O 1
ATOM 777 N N . LYS A 1 110 ? -2.971 11.443 2.935 1.00 12.40 110 LYS A N 1
ATOM 778 C CA . LYS A 1 110 ? -3.923 12.182 2.127 1.00 11.58 110 LYS A CA 1
ATOM 779 C C . LYS A 1 110 ? -5.070 11.324 1.632 1.00 13.11 110 LYS A C 1
ATOM 780 O O . LYS A 1 110 ? -4.890 10.151 1.306 1.00 15.24 110 LYS A O 1
ATOM 786 N N . SER A 1 111 ? -6.239 11.947 1.615 1.00 9.41 111 SER A N 1
ATOM 787 C CA A SER A 1 111 ? -7.411 11.441 0.903 0.50 9.14 111 SER A CA 1
ATOM 788 C CA B SER A 1 111 ? -7.426 11.450 0.916 0.50 12.05 111 SER A CA 1
ATOM 789 C C . SER A 1 111 ? -7.653 12.332 -0.302 1.00 11.89 111 SER A C 1
ATOM 790 O O . SER A 1 111 ? -7.975 13.517 -0.158 1.00 13.00 111 SER A O 1
ATOM 795 N N . LEU A 1 112 ? -7.483 11.751 -1.486 1.00 13.12 112 LEU A N 1
ATOM 796 C CA . LEU A 1 112 ? -7.573 12.442 -2.761 1.00 16.01 112 LEU A CA 1
ATOM 797 C C . LEU A 1 112 ? -8.997 12.894 -3.096 1.00 16.10 112 LEU A C 1
ATOM 798 O O . LEU A 1 112 ? -9.975 12.439 -2.488 1.00 17.95 112 LEU A O 1
ATOM 803 N N . GLU A 1 113 ? -9.107 13.799 -4.073 1.00 14.19 113 GLU A N 1
ATOM 804 C CA . GLU A 1 113 ? -10.414 14.305 -4.485 1.00 16.86 113 GLU A CA 1
ATOM 805 C C . GLU A 1 113 ? -11.157 13.135 -5.157 1.00 22.60 113 GLU A C 1
ATOM 806 O O . GLU A 1 113 ? -10.520 12.188 -5.626 1.00 23.59 113 GLU A O 1
ATOM 812 N N . HIS A 1 114 ? -12.479 13.190 -5.203 1.00 32.32 114 HIS A N 1
ATOM 813 C CA . HIS A 1 114 ? -13.285 12.035 -5.723 1.00 40.22 114 HIS A CA 1
ATOM 814 C C . HIS A 1 114 ? -13.132 10.781 -4.844 1.00 41.97 114 HIS A C 1
ATOM 815 O O . HIS A 1 114 ? -12.537 9.763 -5.244 1.00 43.21 114 HIS A O 1
ATOM 822 N N . MET B 1 1 ? -15.155 -14.490 24.632 1.00 54.47 1 MET B N 1
ATOM 823 C CA . MET B 1 1 ? -14.926 -14.252 26.083 1.00 52.91 1 MET B CA 1
ATOM 824 C C . MET B 1 1 ? -14.665 -12.760 26.308 1.00 47.19 1 MET B C 1
ATOM 825 O O . MET B 1 1 ? -13.860 -12.164 25.588 1.00 48.45 1 MET B O 1
ATOM 830 N N . ASP B 1 2 ? -15.334 -12.163 27.293 1.00 37.68 2 ASP B N 1
ATOM 831 C CA . ASP B 1 2 ? -15.105 -10.741 27.610 1.00 32.95 2 ASP B CA 1
ATOM 832 C C . ASP B 1 2 ? -13.676 -10.531 28.101 1.00 27.47 2 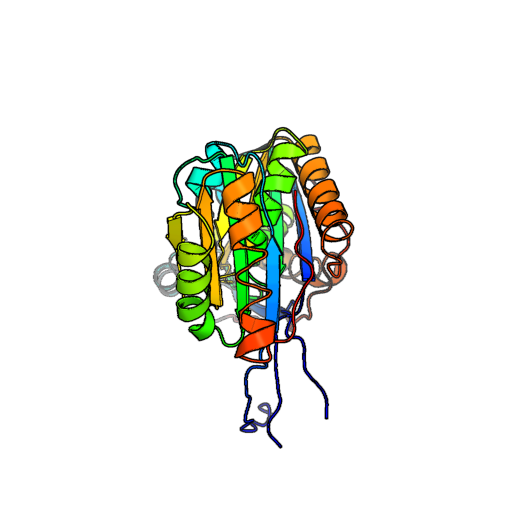ASP B C 1
ATOM 833 O O . ASP B 1 2 ? -13.072 -11.414 28.692 1.00 23.89 2 ASP B O 1
ATOM 838 N N . LYS B 1 3 ? -13.134 -9.349 27.848 1.00 26.59 3 LYS B N 1
ATOM 839 C CA . LYS B 1 3 ? -11.789 -9.038 28.318 1.00 26.88 3 LYS B CA 1
ATOM 840 C C . LYS B 1 3 ? -11.780 -9.026 29.847 1.00 24.46 3 LYS B C 1
ATOM 841 O O . LYS B 1 3 ? -12.734 -8.560 30.467 1.00 22.09 3 LYS B O 1
ATOM 847 N N . GLU B 1 4 ? -10.716 -9.566 30.445 1.00 23.31 4 GLU B N 1
ATOM 848 C CA . GLU B 1 4 ? -10.512 -9.508 31.888 1.00 23.57 4 GLU B CA 1
ATOM 849 C C . GLU B 1 4 ? -10.292 -8.058 32.311 1.00 21.79 4 GLU B C 1
ATOM 850 O O . GLU B 1 4 ? -9.634 -7.302 31.606 1.00 21.30 4 GLU B O 1
ATOM 856 N N . ARG B 1 5 ? -10.852 -7.680 33.451 1.00 19.28 5 ARG B N 1
ATOM 857 C CA . ARG B 1 5 ? -10.627 -6.343 33.992 1.00 20.82 5 ARG B CA 1
ATOM 858 C C . ARG B 1 5 ? -9.658 -6.439 35.151 1.00 18.83 5 ARG B C 1
ATOM 859 O O . ARG B 1 5 ? -9.749 -7.338 35.979 1.00 21.05 5 ARG B O 1
ATOM 867 N N . ILE B 1 6 ? -8.698 -5.523 35.193 1.00 19.62 6 ILE B N 1
ATOM 868 C CA . ILE B 1 6 ? -7.760 -5.488 36.306 1.00 20.62 6 ILE B CA 1
ATOM 869 C C . ILE B 1 6 ? -7.687 -4.035 36.797 1.00 18.27 6 ILE B C 1
ATOM 870 O O . ILE B 1 6 ? -7.554 -3.121 35.998 1.00 18.31 6 ILE B O 1
ATOM 875 N N . ILE B 1 7 ? -7.816 -3.847 38.108 1.00 18.49 7 ILE B N 1
ATOM 876 C CA . ILE B 1 7 ? -7.646 -2.529 38.726 1.00 18.96 7 ILE B CA 1
ATOM 877 C C . ILE B 1 7 ? -6.168 -2.197 38.759 1.00 18.76 7 ILE B C 1
ATOM 878 O O . ILE B 1 7 ? -5.361 -2.979 39.270 1.00 20.58 7 ILE B O 1
ATOM 883 N N . GLN B 1 8 ? -5.811 -1.027 38.243 1.00 16.83 8 GLN B N 1
ATOM 884 C CA . GLN B 1 8 ? -4.419 -0.619 38.236 1.00 19.31 8 GLN B CA 1
ATOM 885 C C . GLN B 1 8 ? -4.256 0.767 38.834 1.00 15.31 8 GLN B C 1
ATOM 886 O O . GLN B 1 8 ? -4.886 1.712 38.375 1.00 13.68 8 GLN B O 1
ATOM 892 N N . GLU B 1 9 ? -3.386 0.880 39.834 1.00 17.61 9 GLU B N 1
ATOM 893 C CA . GLU B 1 9 ? -3.081 2.177 40.414 1.00 16.08 9 GLU B CA 1
ATOM 894 C C . GLU B 1 9 ? -2.080 2.938 39.564 1.00 18.07 9 GLU B C 1
ATOM 895 O O . GLU B 1 9 ? -1.081 2.370 39.090 1.00 19.06 9 GLU B O 1
ATOM 901 N N . PHE B 1 10 ? -2.355 4.218 39.384 1.00 14.36 10 PHE B N 1
ATOM 902 C CA A PHE B 1 10 ? -1.483 5.125 38.630 0.56 16.33 10 PHE B CA 1
ATOM 903 C CA B PHE B 1 10 ? -1.450 5.094 38.660 0.44 15.58 10 PHE B CA 1
ATOM 904 C C . PHE B 1 10 ? -1.200 6.386 39.427 1.00 16.93 10 PHE B C 1
ATOM 905 O O . PHE B 1 10 ? -2.062 6.887 40.161 1.00 16.07 10 PHE B O 1
ATOM 920 N N . VAL B 1 11 ? 0.001 6.909 39.260 1.00 15.34 11 VAL B N 1
ATOM 921 C CA . VAL B 1 11 ? 0.342 8.203 39.810 1.00 15.93 11 VAL B CA 1
ATOM 922 C C . VAL B 1 11 ? 0.952 9.058 38.713 1.00 15.87 11 VAL B C 1
ATOM 923 O O . VAL B 1 11 ? 1.646 8.555 37.839 1.00 18.59 11 VAL B O 1
ATOM 927 N N . PRO B 1 12 ? 0.679 10.355 38.735 1.00 14.89 12 PRO B N 1
ATOM 928 C CA . PRO B 1 12 ? 1.283 11.256 37.771 1.00 14.89 12 PRO B CA 1
ATOM 929 C C . PRO B 1 12 ? 2.729 11.529 38.153 1.00 17.81 12 PRO B C 1
ATOM 930 O O . PRO B 1 12 ? 3.058 11.599 39.352 1.00 21.76 12 PRO B O 1
ATOM 934 N N . GLY B 1 13 ? 3.598 11.624 37.161 1.00 14.76 13 GLY B N 1
ATOM 935 C CA . GLY B 1 13 ? 4.977 12.038 37.409 1.00 14.59 13 GLY B CA 1
ATOM 936 C C . GLY B 1 13 ? 5.004 13.548 37.537 1.00 17.83 13 GLY B C 1
ATOM 937 O O . GLY B 1 13 ? 4.067 14.211 37.143 1.00 25.61 13 GLY B O 1
ATOM 938 N N . LYS B 1 14 ? 6.086 14.102 38.055 1.00 14.75 14 LYS B N 1
ATOM 939 C CA . LYS B 1 14 ? 6.214 15.545 38.206 1.00 11.87 14 LYS B CA 1
ATOM 940 C C . LYS B 1 14 ? 7.085 16.031 37.058 1.00 12.86 14 LYS B C 1
ATOM 941 O O . LYS B 1 14 ? 8.299 15.879 37.085 1.00 14.73 14 LYS B O 1
ATOM 947 N N . GLN B 1 15 ? 6.449 16.620 36.056 1.00 12.29 15 GLN B N 1
ATOM 948 C CA . GLN B 1 15 ? 7.114 16.958 34.819 1.00 13.81 15 GLN B CA 1
ATOM 949 C C . GLN B 1 15 ? 6.505 18.190 34.187 1.00 13.94 15 GLN B C 1
ATOM 950 O O . GLN B 1 15 ? 5.280 18.333 34.139 1.00 13.70 15 GLN B O 1
ATOM 956 N N . VAL B 1 16 ? 7.375 19.063 33.679 1.00 12.78 16 VAL B N 1
ATOM 957 C CA . VAL B 1 16 ? 6.982 20.155 32.785 1.00 12.08 16 VAL B CA 1
ATOM 958 C C . VAL B 1 16 ? 7.281 19.656 31.377 1.00 12.54 16 VAL B C 1
ATOM 959 O O . VAL B 1 16 ? 8.432 19.435 31.027 1.00 12.95 16 VAL B O 1
ATOM 963 N N . THR B 1 17 ? 6.237 19.383 30.593 1.00 12.35 17 THR B N 1
ATOM 964 C CA . THR B 1 17 ? 6.437 18.806 29.262 1.00 11.72 17 THR B CA 1
ATOM 965 C C . THR B 1 17 ? 6.699 19.831 28.163 1.00 13.27 17 THR B C 1
ATOM 966 O O . THR B 1 17 ? 7.469 19.555 27.226 1.00 15.36 17 THR B O 1
ATOM 970 N N . LEU B 1 18 ? 6.016 20.968 28.255 1.00 14.77 18 LEU B N 1
ATOM 971 C CA . LEU B 1 18 ? 6.140 22.081 27.317 1.00 14.36 18 LEU B CA 1
ATOM 972 C C . LEU B 1 18 ? 6.337 23.373 28.105 1.00 12.56 18 LEU B C 1
ATOM 973 O O . LEU B 1 18 ? 5.706 23.586 29.143 1.00 13.68 18 LEU B O 1
ATOM 978 N N . ALA B 1 19 ? 7.215 24.234 27.586 1.00 12.35 19 ALA B N 1
ATOM 979 C CA . ALA B 1 19 ? 7.360 25.596 28.049 1.00 13.43 19 ALA B CA 1
ATOM 980 C C . ALA B 1 19 ? 7.786 26.416 26.843 1.00 13.96 19 ALA B C 1
ATOM 981 O O . ALA B 1 19 ? 8.982 26.634 26.602 1.00 14.89 19 ALA B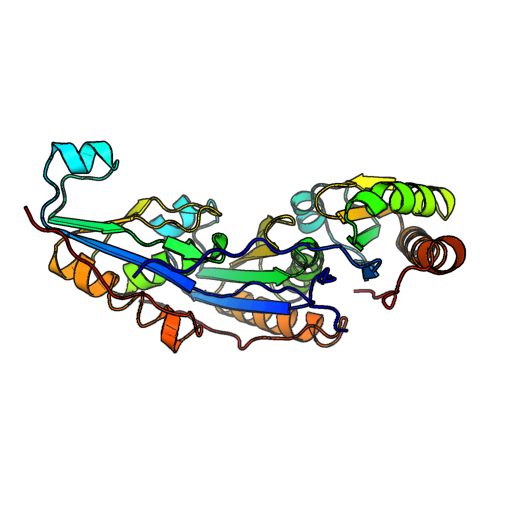 O 1
ATOM 983 N N . HIS B 1 20 ? 6.798 26.837 26.058 1.00 11.35 20 HIS B N 1
ATOM 984 C CA . HIS B 1 20 ? 7.023 27.302 24.700 1.00 10.95 20 HIS B CA 1
ATOM 985 C C . HIS B 1 20 ? 6.518 28.720 24.504 1.00 12.60 20 HIS B C 1
ATOM 986 O O . HIS B 1 20 ? 5.386 29.038 24.866 1.00 14.02 20 HIS B O 1
ATOM 993 N N . LEU B 1 21 ? 7.374 29.542 23.893 1.00 13.05 21 LEU B N 1
ATOM 994 C CA A LEU B 1 21 ? 7.052 30.924 23.576 0.50 12.27 21 LEU B CA 1
ATOM 995 C CA B LEU B 1 21 ? 7.071 30.935 23.573 0.50 12.65 21 LEU B CA 1
ATOM 996 C C . LEU B 1 21 ? 6.608 31.020 22.125 1.00 13.23 21 LEU B C 1
ATOM 997 O O . LEU B 1 21 ? 7.349 30.667 21.233 1.00 13.80 21 LEU B O 1
ATOM 1006 N N . ILE B 1 22 ? 5.369 31.453 21.907 1.00 14.39 22 ILE B N 1
ATOM 1007 C CA . ILE B 1 22 ? 4.875 31.745 20.556 1.00 15.94 22 ILE B CA 1
ATOM 1008 C C . ILE B 1 22 ? 5.040 33.241 20.347 1.00 16.53 22 ILE B C 1
ATOM 1009 O O . ILE B 1 22 ? 4.305 34.062 20.926 1.00 17.37 22 ILE B O 1
ATOM 1014 N N . ALA B 1 23 ? 6.042 33.612 19.558 1.00 17.39 23 ALA B N 1
ATOM 1015 C CA . ALA B 1 23 ? 6.265 35.021 19.265 1.00 19.12 23 ALA B CA 1
ATOM 1016 C C . ALA B 1 23 ? 5.336 35.438 18.134 1.00 17.60 23 ALA B C 1
ATOM 1017 O O . ALA B 1 23 ? 5.194 34.721 17.152 1.00 18.23 23 ALA B O 1
ATOM 1019 N N . HIS B 1 24 ? 4.695 36.590 18.308 1.00 18.54 24 HIS B N 1
ATOM 1020 C CA . HIS B 1 24 ? 3.887 37.218 17.285 1.00 19.43 24 HIS B CA 1
ATOM 1021 C C . HIS B 1 24 ? 2.815 36.243 16.801 1.00 15.90 24 HIS B C 1
ATOM 1022 O O . HIS B 1 24 ? 2.816 35.836 15.638 1.00 15.87 24 HIS B O 1
ATOM 1029 N N . PRO B 1 25 ? 1.909 35.846 17.710 1.00 16.58 25 PRO B N 1
ATOM 1030 C CA . PRO B 1 25 ? 0.868 34.867 17.327 1.00 15.18 25 PRO B CA 1
ATOM 1031 C C . PRO B 1 25 ? -0.100 35.342 16.247 1.00 16.24 25 PRO B C 1
ATOM 1032 O O . PRO B 1 25 ? -0.597 34.521 15.463 1.00 16.24 25 PRO B O 1
ATOM 1036 N N . GLY B 1 26 ? -0.380 36.645 16.226 1.00 16.84 26 GLY B N 1
ATOM 1037 C CA . GLY B 1 26 ? -1.339 37.214 15.278 1.00 15.87 26 GLY B CA 1
ATOM 1038 C C . GLY B 1 26 ? -2.761 37.125 15.828 1.00 12.91 26 GLY B C 1
ATOM 1039 O O . GLY B 1 26 ? -3.022 36.382 16.767 1.00 15.19 26 GLY B O 1
ATOM 1040 N N . GLU B 1 27 ? -3.675 37.855 15.199 1.00 13.26 27 GLU B N 1
ATOM 1041 C CA . GLU B 1 27 ? -5.043 38.002 15.686 1.00 13.10 27 GLU B CA 1
ATOM 1042 C C . GLU B 1 27 ? -5.864 36.709 15.605 1.00 10.28 27 GLU B C 1
ATOM 1043 O O . GLU B 1 27 ? -6.576 36.383 16.556 1.00 15.23 27 GLU B O 1
ATOM 1049 N N . GLU B 1 28 ? -5.768 36.023 14.474 1.00 13.53 28 GLU B N 1
ATOM 1050 C CA . GLU B 1 28 ? -6.528 34.790 14.263 1.00 13.57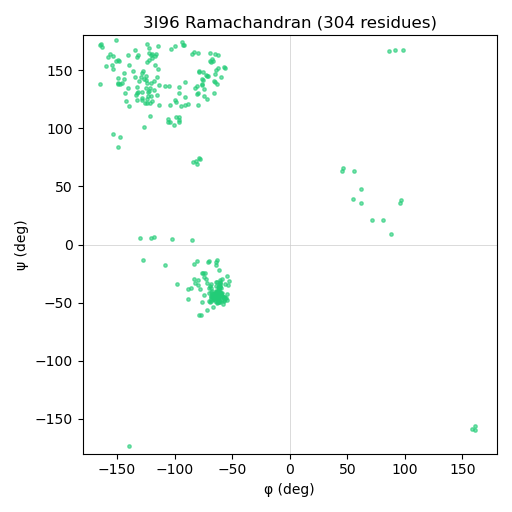 28 GLU B CA 1
ATOM 1051 C C . GLU B 1 28 ? -6.177 33.774 15.345 1.00 13.76 28 GLU B C 1
ATOM 1052 O O . GLU B 1 28 ? -7.074 33.231 16.001 1.00 14.43 28 GLU B O 1
ATOM 1058 N N . LEU B 1 29 ? -4.885 33.524 15.545 1.00 11.84 29 LEU B N 1
ATOM 1059 C CA . LEU B 1 29 ? -4.470 32.499 16.501 1.00 12.54 29 LEU B CA 1
ATOM 1060 C C . LEU B 1 29 ? -4.856 32.897 17.917 1.00 13.39 29 LEU B C 1
ATOM 1061 O O . LEU B 1 29 ? -5.323 32.050 18.700 1.00 15.01 29 LEU B O 1
ATOM 1066 N N . ALA B 1 30 ? -4.653 34.175 18.259 1.00 12.26 30 ALA B N 1
ATOM 1067 C CA . ALA B 1 30 ? -4.993 34.652 19.605 1.00 14.00 30 ALA B CA 1
ATOM 1068 C C . ALA B 1 30 ? -6.480 34.411 19.881 1.00 15.27 30 ALA B C 1
ATOM 1069 O O . ALA B 1 30 ? -6.853 33.903 20.948 1.00 16.61 30 ALA B O 1
ATOM 1071 N N . LYS B 1 31 ? -7.321 34.743 18.911 1.00 16.90 31 LYS B N 1
ATOM 1072 C CA . LYS B 1 31 ? -8.765 34.521 19.040 1.00 19.69 31 LYS B CA 1
ATOM 1073 C C . LYS B 1 31 ? -9.104 33.030 19.201 1.00 21.11 31 LYS B C 1
ATOM 1074 O O . LYS B 1 31 ? -9.937 32.662 20.027 1.00 21.52 31 LYS B O 1
ATOM 1080 N N . LYS B 1 32 ? -8.449 32.176 18.430 1.00 17.48 32 LYS B N 1
ATOM 1081 C CA . LYS B 1 32 ? -8.727 30.722 18.523 1.00 20.19 32 LYS B CA 1
ATOM 1082 C C . LYS B 1 32 ? -8.236 30.131 19.833 1.00 24.72 32 LYS B C 1
ATOM 1083 O O . LYS B 1 32 ? -8.868 29.220 20.378 1.00 29.62 32 LYS B O 1
ATOM 1089 N N . ILE B 1 33 ? -7.114 30.625 20.338 1.00 22.99 33 ILE B N 1
ATOM 1090 C CA . ILE B 1 33 ? -6.599 30.169 21.631 1.00 24.33 33 ILE B CA 1
ATOM 1091 C C . ILE B 1 33 ? -7.542 30.691 22.703 1.00 28.07 33 ILE B C 1
ATOM 1092 O O . ILE B 1 33 ? -7.827 29.980 23.670 1.00 30.53 33 ILE B O 1
ATOM 1097 N N . GLY B 1 34 ? -8.043 31.913 22.498 1.00 24.35 34 GLY B N 1
ATOM 1098 C CA . GLY B 1 34 ? -9.000 32.558 23.393 1.00 24.65 34 GLY B CA 1
ATOM 1099 C C . GLY B 1 34 ? -8.353 33.500 24.377 1.00 25.69 34 GLY B C 1
ATOM 1100 O O . GLY B 1 34 ? -8.761 33.551 25.538 1.00 27.00 34 GLY B O 1
ATOM 1101 N N . VAL B 1 35 ? -7.327 34.223 23.917 1.00 22.24 35 VAL B N 1
ATOM 1102 C CA . VAL B 1 35 ? -6.623 35.208 24.719 1.00 22.13 35 VAL B CA 1
ATOM 1103 C C . VAL B 1 35 ? -6.470 36.480 23.898 1.00 24.20 35 VAL B C 1
ATOM 1104 O O . VAL B 1 35 ? -6.612 36.449 22.668 1.00 20.80 35 VAL B O 1
ATOM 1108 N N . PRO B 1 36 ? -6.193 37.611 24.561 1.00 23.43 36 PRO B N 1
ATOM 1109 C CA . PRO B 1 36 ? -5.961 38.823 23.796 1.00 26.16 36 PRO B CA 1
ATOM 1110 C C . PRO B 1 36 ? -4.748 38.703 22.879 1.00 25.77 36 PRO B C 1
ATOM 1111 O O . PRO B 1 36 ? -3.809 37.945 23.168 1.00 23.87 36 PRO B O 1
ATOM 1115 N N . ASP B 1 37 ? -4.766 39.442 21.775 1.00 27.20 37 ASP B N 1
ATOM 1116 C CA . ASP B 1 37 ? -3.582 39.534 20.945 1.00 26.72 37 ASP B CA 1
ATOM 1117 C C . ASP B 1 37 ? -2.530 40.195 21.828 1.00 29.59 37 ASP B C 1
ATOM 1118 O O . ASP B 1 37 ? -2.839 41.098 22.602 1.00 32.14 37 ASP B O 1
ATOM 1123 N N . ALA B 1 38 ? -1.306 39.695 21.767 1.00 26.69 38 ALA B N 1
ATOM 1124 C CA . ALA B 1 38 ? -0.206 40.268 22.524 1.00 23.68 38 ALA B CA 1
ATOM 1125 C C . ALA B 1 38 ? 1.037 39.995 21.719 1.00 21.07 38 ALA B C 1
ATOM 1126 O O . ALA B 1 38 ? 0.965 39.297 20.696 1.00 24.62 38 ALA B O 1
ATOM 1128 N N . GLY B 1 39 ? 2.175 40.506 22.183 1.00 20.05 39 GLY B N 1
ATOM 1129 C CA . GLY B 1 39 ? 3.450 40.231 21.532 1.00 21.14 39 GLY B CA 1
ATOM 1130 C C . GLY B 1 39 ? 3.807 38.753 21.502 1.00 18.89 39 GLY B C 1
ATOM 1131 O O . GLY B 1 39 ? 4.472 38.275 20.579 1.00 17.88 39 GLY B O 1
ATOM 1132 N N . ALA B 1 40 ? 3.390 38.040 22.545 1.00 18.15 40 ALA B N 1
ATOM 1133 C CA . ALA B 1 40 ? 3.728 36.638 22.693 1.00 18.35 40 ALA B CA 1
ATOM 1134 C C . ALA B 1 40 ? 2.699 35.932 23.542 1.00 15.84 40 ALA B C 1
ATOM 1135 O O . ALA B 1 40 ? 2.036 36.564 24.366 1.00 17.23 40 ALA B O 1
ATOM 1137 N N . ILE B 1 41 ? 2.588 34.625 23.325 1.00 16.75 41 ILE B N 1
ATOM 1138 C CA . ILE B 1 41 ? 1.781 33.733 24.153 1.00 14.34 41 ILE B CA 1
ATOM 1139 C C . ILE B 1 41 ? 2.721 32.635 24.629 1.00 16.04 41 ILE B C 1
ATOM 1140 O O . ILE B 1 41 ? 3.488 32.085 23.837 1.00 18.36 41 ILE B O 1
ATOM 1145 N N . GLY B 1 42 ? 2.657 32.312 25.919 1.00 13.34 42 GLY B N 1
ATOM 1146 C CA . GLY B 1 42 ? 3.452 31.250 26.483 1.00 14.77 42 GLY B CA 1
ATOM 1147 C C . GLY B 1 42 ? 2.562 30.080 26.810 1.00 12.22 42 GLY B C 1
ATOM 1148 O O . GLY B 1 42 ? 1.500 30.242 27.390 1.00 14.67 42 GLY B O 1
ATOM 1149 N N . ILE B 1 43 ? 3.041 28.898 26.470 1.00 11.40 43 ILE B N 1
ATOM 1150 C CA . ILE B 1 43 ? 2.285 27.648 26.625 1.00 11.92 43 ILE B CA 1
ATOM 1151 C C . ILE B 1 43 ? 3.057 26.690 27.516 1.00 13.89 43 ILE B C 1
ATOM 1152 O O . ILE B 1 43 ? 4.207 26.337 27.199 1.00 13.66 43 ILE B O 1
ATOM 1157 N N . MET B 1 44 ? 2.444 26.263 28.620 1.00 14.10 44 MET B N 1
ATOM 1158 C CA . MET B 1 44 ? 3.019 25.229 29.465 1.00 13.88 44 MET B CA 1
ATOM 1159 C C . MET B 1 44 ? 2.051 24.081 29.669 1.00 13.27 44 MET B C 1
ATOM 1160 O O . MET B 1 44 ? 0.835 24.262 29.722 1.00 15.51 44 MET B O 1
ATOM 1165 N N . THR B 1 45 ? 2.625 22.896 29.742 1.00 13.05 45 THR B N 1
ATOM 1166 C CA . THR B 1 45 ? 1.944 21.674 30.113 1.00 12.76 45 THR B CA 1
ATOM 1167 C C . THR B 1 45 ? 2.602 21.125 31.362 1.00 14.38 45 THR B C 1
ATOM 1168 O O . THR B 1 45 ? 3.832 20.908 31.382 1.00 14.59 45 THR B O 1
ATOM 1172 N N . LEU B 1 46 ? 1.784 20.930 32.400 1.00 14.10 46 LEU B N 1
ATOM 1173 C CA . LEU B 1 46 ? 2.223 20.476 33.711 1.00 14.22 46 LEU B CA 1
ATOM 1174 C C . LEU B 1 46 ? 1.570 19.129 34.047 1.00 14.45 46 LEU B C 1
ATOM 1175 O O . LEU B 1 46 ? 0.388 18.907 33.750 1.00 14.04 46 LEU B O 1
ATOM 1180 N N . THR B 1 47 ? 2.358 18.268 34.662 1.00 13.20 47 THR B N 1
ATOM 1181 C CA . THR B 1 47 ? 1.903 17.027 35.274 1.00 13.26 47 THR B CA 1
ATOM 1182 C C . THR B 1 47 ? 2.529 16.940 36.659 1.00 14.50 47 THR B C 1
ATOM 1183 O O . THR B 1 47 ? 3.729 17.165 36.797 1.00 13.55 47 THR B O 1
ATOM 1187 N N . PRO B 1 48 ? 1.728 16.661 37.696 1.00 12.97 48 PRO B N 1
ATOM 1188 C CA . PRO B 1 48 ? 0.277 16.555 37.725 1.00 14.71 48 PRO B CA 1
ATOM 1189 C C . PRO B 1 48 ? -0.365 17.839 37.235 1.00 14.65 48 PRO B C 1
ATOM 1190 O O . PRO B 1 48 ? 0.208 18.921 37.368 1.00 13.66 48 PRO B O 1
ATOM 1194 N N . GLY B 1 49 ? -1.564 17.736 36.679 1.00 14.53 49 GLY B N 1
ATOM 1195 C CA . GLY B 1 49 ? -2.239 18.898 36.127 1.00 14.91 49 GLY B CA 1
ATOM 1196 C C . GLY B 1 49 ? -2.427 20.035 37.121 1.00 13.83 49 GLY B C 1
ATOM 1197 O O . GLY B 1 49 ? -2.383 21.205 36.738 1.00 13.31 49 GLY B O 1
ATOM 1198 N N . GLU B 1 50 ? -2.631 19.683 38.383 1.00 14.53 50 GLU B N 1
ATOM 1199 C CA . GLU B 1 50 ? -2.937 20.683 39.415 1.00 13.78 50 GLU B CA 1
ATOM 1200 C C . GLU B 1 50 ? -1.799 21.664 39.649 1.00 14.85 50 GLU B C 1
ATOM 1201 O O . GLU B 1 50 ? -2.026 22.748 40.196 1.00 17.71 50 GLU B O 1
ATOM 1207 N N . THR B 1 51 ? -0.600 21.308 39.197 1.00 11.74 51 THR B N 1
ATOM 1208 C CA . THR B 1 51 ? 0.572 22.205 39.320 1.00 14.49 51 THR B CA 1
ATOM 1209 C C . THR B 1 51 ? 0.411 23.496 38.515 1.00 14.28 51 THR B C 1
ATOM 1210 O O . THR B 1 51 ? 1.110 24.475 38.735 1.00 13.85 51 THR B O 1
ATOM 1214 N N . ALA B 1 52 ? -0.545 23.527 37.601 1.00 13.73 52 ALA B N 1
ATOM 1215 C CA . ALA B 1 52 ? -0.819 24.738 36.863 1.00 15.09 52 ALA B CA 1
ATOM 1216 C C . ALA B 1 52 ? -1.065 25.962 37.747 1.00 15.65 52 ALA B C 1
ATOM 1217 O O . ALA B 1 52 ? -0.729 27.065 37.347 1.00 17.51 52 ALA B O 1
ATOM 1219 N N . MET B 1 53 ? -1.635 25.778 38.939 1.00 17.65 53 MET B N 1
ATOM 1220 C CA . MET B 1 53 ? -1.916 26.905 39.822 1.00 17.66 53 MET B CA 1
ATOM 1221 C C . MET B 1 53 ? -0.637 27.537 40.382 1.00 16.35 53 MET B C 1
ATOM 1222 O O . MET B 1 53 ? -0.452 28.743 40.303 1.00 17.81 53 MET B O 1
ATOM 1227 N N . ILE B 1 54 ? 0.238 26.704 40.914 1.00 15.41 54 ILE B N 1
ATOM 1228 C CA . ILE B 1 54 ? 1.567 27.171 41.381 1.00 14.88 54 ILE B CA 1
ATOM 1229 C C . ILE B 1 54 ? 2.364 27.761 40.219 1.00 15.00 54 ILE B C 1
ATOM 1230 O O . ILE B 1 54 ? 2.988 28.829 40.361 1.00 14.93 54 ILE B O 1
ATOM 1235 N N . ALA B 1 55 ? 2.308 27.106 39.063 1.00 14.31 55 ALA B N 1
ATOM 1236 C CA . ALA B 1 55 ? 3.045 27.605 37.881 1.00 12.73 55 ALA B CA 1
ATOM 1237 C C . ALA B 1 55 ? 2.561 28.997 37.480 1.00 12.74 55 ALA B C 1
ATOM 1238 O O . ALA B 1 55 ? 3.373 29.879 37.173 1.00 13.86 55 ALA B O 1
ATOM 1240 N N . GLY B 1 56 ? 1.253 29.226 37.530 1.00 13.90 56 GLY B N 1
ATOM 1241 C CA . GLY B 1 56 ? 0.710 30.540 37.189 1.00 15.49 56 GLY B CA 1
ATOM 1242 C C . GLY B 1 56 ? 1.195 31.617 38.148 1.00 15.50 56 GLY B C 1
ATOM 1243 O O . GLY B 1 56 ? 1.526 32.729 37.738 1.00 15.06 56 GLY B O 1
ATOM 1244 N N . ASP B 1 57 ? 1.236 31.290 39.430 1.00 14.75 57 ASP B N 1
ATOM 1245 C CA . ASP B 1 57 ? 1.730 32.228 40.422 1.00 17.31 57 ASP B CA 1
ATOM 1246 C C . ASP B 1 57 ? 3.213 32.525 40.221 1.00 15.42 57 ASP B C 1
ATOM 1247 O O . ASP B 1 57 ? 3.604 33.682 40.310 1.00 16.24 57 ASP B O 1
ATOM 1252 N N . LEU B 1 58 ? 4.026 31.512 39.935 1.00 15.13 58 LEU B N 1
ATOM 1253 C CA . LEU B 1 58 ? 5.447 31.754 39.615 1.00 12.71 58 LEU B CA 1
ATOM 1254 C C . LEU B 1 58 ? 5.593 32.665 38.399 1.00 12.40 58 LEU B C 1
ATOM 1255 O O . LEU B 1 58 ? 6.418 33.566 38.387 1.00 14.24 58 LEU B O 1
ATOM 1260 N N . ALA B 1 59 ? 4.768 32.433 37.377 1.00 11.83 59 ALA B N 1
ATOM 1261 C CA . ALA B 1 59 ? 4.862 33.225 36.145 1.00 13.47 59 ALA B CA 1
ATOM 1262 C C . ALA B 1 59 ? 4.557 34.708 36.409 1.00 12.95 59 ALA B C 1
ATOM 1263 O O . ALA B 1 59 ? 5.296 35.601 35.961 1.00 14.96 59 ALA B O 1
ATOM 1265 N N . LEU B 1 60 ? 3.487 34.958 37.152 1.00 14.44 60 LEU B N 1
ATOM 1266 C CA . LEU B 1 60 ? 3.063 36.328 37.467 1.00 18.53 60 LEU B CA 1
ATOM 1267 C C . LEU B 1 60 ? 4.095 37.087 38.275 1.00 17.41 60 LEU B C 1
ATOM 1268 O O . LEU B 1 60 ? 4.286 38.290 38.069 1.00 20.63 60 LEU B O 1
ATOM 1273 N N . LYS B 1 61 ? 4.773 36.393 39.182 1.00 17.66 61 LYS B N 1
ATOM 1274 C CA . LYS B 1 61 ? 5.792 37.027 40.027 1.00 20.74 61 LYS B CA 1
ATOM 1275 C C . LYS B 1 61 ? 7.098 37.302 39.275 1.00 19.14 61 LYS B C 1
ATOM 1276 O O . LYS B 1 61 ? 7.861 38.195 39.645 1.00 18.64 61 LYS B O 1
ATOM 1282 N N . ALA B 1 62 ? 7.344 36.548 38.212 1.00 15.99 62 ALA B N 1
ATOM 1283 C CA . ALA B 1 62 ? 8.601 36.642 37.469 1.00 17.80 62 ALA B CA 1
ATOM 1284 C C . ALA B 1 62 ? 8.656 37.823 36.495 1.00 17.03 62 ALA B C 1
ATOM 1285 O O . ALA B 1 62 ? 9.735 38.360 36.227 1.00 17.44 62 ALA B O 1
ATOM 1287 N N . ALA B 1 63 ? 7.509 38.219 35.954 1.00 17.66 63 ALA B N 1
ATOM 1288 C CA . ALA B 1 63 ? 7.478 39.213 34.886 1.00 17.23 63 ALA B CA 1
ATOM 1289 C C . ALA B 1 63 ? 6.091 39.793 34.684 1.00 18.02 63 ALA B C 1
ATOM 1290 O O . ALA B 1 63 ? 5.118 39.332 35.275 1.00 20.56 63 ALA B O 1
ATOM 1292 N N . ASP B 1 64 ? 6.001 40.808 33.837 1.00 21.12 64 ASP B N 1
ATOM 1293 C CA . ASP B 1 64 ? 4.730 41.469 33.585 1.00 22.97 64 ASP B CA 1
ATOM 1294 C C . ASP B 1 64 ? 3.956 40.713 32.526 1.00 21.42 64 ASP B C 1
ATOM 1295 O O . ASP B 1 64 ? 3.812 41.159 31.385 1.00 23.71 64 ASP B O 1
ATOM 1300 N N . VAL B 1 65 ? 3.474 39.541 32.912 1.00 19.69 65 VAL B N 1
ATOM 1301 C CA . VAL B 1 65 ? 2.614 38.767 32.060 1.00 17.52 65 VAL B CA 1
ATOM 1302 C C . VAL B 1 65 ? 1.237 38.684 32.687 1.00 19.46 65 VAL B C 1
ATOM 1303 O O . VAL B 1 65 ? 1.039 39.087 33.842 1.00 19.84 65 VAL B O 1
ATOM 1307 N N . HIS B 1 66 ? 0.298 38.158 31.910 1.00 18.40 66 HIS B N 1
ATOM 1308 C CA . HIS B 1 66 ? -1.061 37.951 32.349 1.00 19.43 66 HIS B CA 1
ATOM 1309 C C . HIS B 1 66 ? -1.479 36.516 32.109 1.00 20.32 66 HIS B C 1
ATOM 1310 O O . HIS B 1 66 ? -1.035 35.870 31.150 1.00 19.65 66 HIS B O 1
ATOM 1317 N N . ILE B 1 67 ? -2.361 36.016 32.957 1.00 20.94 67 ILE B N 1
ATOM 1318 C CA . ILE B 1 67 ? -2.898 34.678 32.766 1.00 20.53 67 ILE B CA 1
ATOM 1319 C C . ILE B 1 67 ? -3.995 34.673 31.707 1.00 22.96 67 ILE B C 1
ATOM 1320 O O . ILE B 1 67 ? -5.019 35.351 31.848 1.00 23.02 67 ILE B O 1
ATOM 1325 N N . GLY B 1 68 ? -3.775 33.909 30.642 1.00 20.13 68 GLY B N 1
ATOM 1326 C CA . GLY B 1 68 ? -4.794 33.695 29.632 1.00 23.39 68 GLY B CA 1
ATOM 1327 C C . GLY B 1 68 ? -5.789 32.701 30.160 1.00 24.41 68 GLY B C 1
ATOM 1328 O O . GLY B 1 68 ? -6.981 32.997 30.262 1.00 30.81 68 GLY B O 1
ATOM 1329 N N . PHE B 1 69 ? -5.279 31.509 30.456 1.00 20.83 69 PHE B N 1
ATOM 1330 C CA A PHE B 1 69 ? -6.015 30.606 31.299 0.60 22.22 69 PHE B CA 1
ATOM 1331 C CA B PHE B 1 69 ? -6.012 30.350 31.020 0.40 21.44 69 PHE B CA 1
ATOM 1332 C C . PHE B 1 69 ? -5.083 29.621 31.982 1.00 19.81 69 PHE B C 1
ATOM 1333 O O . PHE B 1 69 ? -3.886 29.508 31.684 1.00 19.10 69 PHE B O 1
ATOM 1348 N N . LEU B 1 70 ? -5.648 28.987 32.991 1.00 18.57 70 LEU B N 1
ATOM 1349 C CA . LEU B 1 70 ? -4.946 28.110 33.875 1.00 19.71 70 LEU B CA 1
ATOM 1350 C C . LEU B 1 70 ? -5.952 26.999 34.133 1.00 21.34 70 LEU B C 1
ATOM 1351 O O . LEU B 1 70 ? -7.066 27.285 34.587 1.00 26.29 70 LEU B O 1
ATOM 1356 N N . ASP B 1 71 ? -5.572 25.765 33.847 1.00 14.81 71 ASP B N 1
ATOM 1357 C CA . ASP B 1 71 ? -6.461 24.605 33.948 1.00 14.78 71 ASP B CA 1
ATOM 1358 C C . ASP B 1 71 ? -5.841 23.530 34.805 1.00 14.42 71 ASP B C 1
ATOM 1359 O O . ASP B 1 71 ? -4.974 22.782 34.346 1.00 15.08 71 ASP B O 1
ATOM 1364 N N . ARG B 1 72 ? -6.278 23.446 36.064 1.00 14.46 72 ARG B N 1
ATOM 1365 C CA . ARG B 1 72 ? -5.731 22.484 36.984 1.00 15.63 72 ARG B CA 1
ATOM 1366 C C . ARG B 1 72 ? -6.103 21.035 36.663 1.00 16.03 72 ARG B C 1
ATOM 1367 O O . ARG B 1 72 ? -5.532 20.118 37.225 1.00 21.50 72 ARG B O 1
ATOM 1375 N N . PHE B 1 73 ? -7.082 20.819 35.786 1.00 14.73 73 PHE B N 1
ATOM 1376 C CA . PHE B 1 73 ? -7.442 19.471 35.422 1.00 13.23 73 PHE B CA 1
ATOM 1377 C C . PHE B 1 73 ? -6.612 18.965 34.231 1.00 14.85 73 PHE B C 1
ATOM 1378 O O . PHE B 1 73 ? -6.105 17.850 34.263 1.00 18.85 73 PHE B O 1
ATOM 1386 N N . SER B 1 74 ? -6.480 19.764 33.185 1.00 16.04 74 SER B N 1
ATOM 1387 C CA . SER B 1 74 ? -5.691 19.347 32.037 1.00 17.67 74 SER B CA 1
ATOM 1388 C C . SER B 1 74 ? -4.184 19.583 32.188 1.00 17.34 74 SER B C 1
ATOM 1389 O O . SER B 1 74 ? -3.388 19.010 31.441 1.00 19.33 74 SER B O 1
ATOM 1392 N N . GLY B 1 75 ? -3.810 20.418 33.140 1.00 14.62 75 GLY B N 1
ATOM 1393 C CA . GLY B 1 75 ? -2.419 20.843 33.325 1.00 12.80 75 GLY B CA 1
ATOM 1394 C C . GLY B 1 75 ? -1.943 21.955 32.398 1.00 16.71 75 GLY B C 1
ATOM 1395 O O . GLY B 1 75 ? -0.740 22.173 32.248 1.00 20.83 75 GLY B O 1
ATOM 1396 N N . ALA B 1 76 ? -2.855 22.723 31.836 1.00 14.30 76 ALA B N 1
ATOM 1397 C CA . ALA B 1 76 ? -2.465 23.805 30.932 1.00 14.73 76 ALA B CA 1
ATOM 1398 C C . ALA B 1 76 ? -2.261 25.110 31.661 1.00 14.96 76 ALA B C 1
ATOM 1399 O O . ALA B 1 76 ? -3.023 25.455 32.555 1.00 16.17 76 ALA B O 1
ATOM 1401 N N . LEU B 1 77 ? -1.225 25.850 31.253 1.00 15.67 77 LEU B N 1
ATOM 1402 C CA . LEU B 1 77 ? -1.055 27.250 31.633 1.00 14.45 77 LEU B CA 1
ATOM 1403 C C . LEU B 1 77 ? -0.730 28.016 30.357 1.00 16.25 77 LEU B C 1
ATOM 1404 O O . LEU B 1 77 ? 0.198 27.668 29.634 1.00 16.81 77 LEU B O 1
ATOM 1409 N N . VAL B 1 78 ? -1.528 29.041 30.076 1.00 14.70 78 VAL B N 1
ATOM 1410 C CA . VAL B 1 78 ? -1.327 29.903 28.944 1.00 14.20 78 VAL B CA 1
ATOM 1411 C C . VAL B 1 78 ? -1.220 31.337 29.447 1.00 14.42 78 VAL B C 1
ATOM 1412 O O . VAL B 1 78 ? -2.129 31.840 30.115 1.00 17.25 78 VAL B O 1
ATOM 1416 N N . ILE B 1 79 ? -0.100 31.972 29.146 1.00 15.00 79 ILE B N 1
ATOM 1417 C CA . ILE B 1 79 ? 0.164 33.339 29.559 1.00 15.13 79 ILE B CA 1
ATOM 1418 C C . ILE B 1 79 ? 0.382 34.205 28.319 1.00 14.97 79 ILE B C 1
ATOM 1419 O O . ILE B 1 79 ? 0.606 33.691 27.226 1.00 15.12 79 ILE B O 1
ATOM 1424 N N . TYR B 1 80 ? 0.286 35.518 28.504 1.00 19.20 80 TYR B N 1
ATOM 1425 C CA . TYR B 1 80 ? 0.531 36.451 27.404 1.00 19.18 80 TYR B CA 1
ATOM 1426 C C . TYR B 1 80 ? 1.119 37.756 27.915 1.00 19.27 80 TYR B C 1
ATOM 1427 O O . TYR B 1 80 ? 1.004 38.096 29.098 1.00 18.65 80 TYR B O 1
ATOM 1436 N N . GLY B 1 81 ? 1.784 38.467 27.012 1.00 17.89 81 GLY B N 1
ATOM 1437 C CA . GLY B 1 81 ? 2.442 39.724 27.319 1.00 18.70 81 GLY B CA 1
ATOM 1438 C C . GLY B 1 81 ? 3.466 39.985 26.232 1.00 17.87 81 GLY B C 1
ATOM 1439 O O . GLY B 1 81 ? 3.360 39.438 25.128 1.00 19.82 81 GLY B O 1
ATOM 1440 N N . SER B 1 82 ? 4.479 40.778 26.547 1.00 19.93 82 SER B N 1
ATOM 1441 C CA . SER B 1 82 ? 5.563 41.034 25.600 1.00 19.22 82 SER B CA 1
ATOM 1442 C C . SER B 1 82 ? 6.400 39.778 25.413 1.00 17.33 82 SER B C 1
ATOM 1443 O O . SER B 1 82 ? 6.381 38.882 26.260 1.00 16.82 82 SER B O 1
ATOM 1446 N N . VAL B 1 83 ? 7.115 39.699 24.295 1.00 16.37 83 VAL B N 1
ATOM 1447 C CA . VAL B 1 83 ? 8.026 38.588 24.053 1.00 15.54 83 VAL B CA 1
ATOM 1448 C C . VAL B 1 83 ? 9.012 38.465 25.218 1.00 16.17 83 VAL B C 1
ATOM 1449 O O . VAL B 1 83 ? 9.203 37.387 25.765 1.00 17.11 83 VAL B O 1
ATOM 1453 N N . GLY B 1 84 ? 9.619 39.574 25.633 1.00 15.43 84 GLY B N 1
ATOM 1454 C CA . GLY B 1 84 ? 10.567 39.515 26.735 1.00 15.38 84 GLY B CA 1
ATOM 1455 C C . GLY B 1 84 ? 9.989 39.039 28.056 1.00 14.85 84 GLY B C 1
ATOM 1456 O O . GLY B 1 84 ? 10.611 38.248 28.762 1.00 16.86 84 GLY B O 1
ATOM 1457 N N . ALA B 1 85 ? 8.799 39.533 28.391 1.00 13.56 85 ALA B N 1
ATOM 1458 C CA . ALA B 1 85 ? 8.131 39.201 29.634 1.00 14.66 85 ALA B CA 1
ATOM 1459 C C . ALA B 1 85 ? 7.719 37.736 29.640 1.00 13.61 85 ALA B C 1
ATOM 1460 O O . ALA B 1 85 ? 7.891 37.031 30.639 1.00 14.53 85 ALA B O 1
ATOM 1462 N N . VAL B 1 86 ? 7.156 37.280 28.527 1.00 14.54 86 VAL B N 1
ATOM 1463 C CA . VAL B 1 86 ? 6.750 35.883 28.430 1.00 12.09 86 VAL B CA 1
ATOM 1464 C C . VAL B 1 86 ? 7.955 34.948 28.531 1.00 13.90 86 VAL B C 1
ATOM 1465 O O . VAL B 1 86 ? 7.887 33.927 29.226 1.00 14.77 86 VAL B O 1
ATOM 1469 N N . GLU B 1 87 ? 9.054 35.306 27.870 1.00 14.16 87 GLU B N 1
ATOM 1470 C CA . GLU B 1 87 ? 10.275 34.515 27.932 1.00 15.34 87 GLU B CA 1
ATOM 1471 C C . GLU B 1 87 ? 10.767 34.379 29.367 1.00 15.96 87 GLU B C 1
ATOM 1472 O O . GLU B 1 87 ? 11.086 33.275 29.831 1.00 16.19 87 GLU B O 1
ATOM 1478 N N . GLU B 1 88 ? 10.816 35.507 30.070 1.00 14.80 88 GLU B N 1
ATOM 1479 C CA . GLU B 1 88 ? 11.269 35.540 31.464 1.00 16.46 88 GLU B CA 1
ATOM 1480 C C . GLU B 1 88 ? 10.335 34.732 32.359 1.00 16.07 88 GLU B C 1
ATOM 1481 O O . GLU B 1 88 ? 10.787 33.957 33.204 1.00 15.84 88 GLU B O 1
ATOM 1487 N N . ALA B 1 89 ? 9.030 34.901 32.175 1.00 15.99 89 ALA B N 1
ATOM 1488 C CA . ALA B 1 89 ? 8.058 34.152 32.976 1.00 15.95 89 ALA B CA 1
ATOM 1489 C C . ALA B 1 89 ? 8.189 32.660 32.759 1.00 15.16 89 ALA B C 1
ATOM 1490 O O . ALA B 1 89 ? 8.175 31.911 33.720 1.00 14.00 89 ALA B O 1
ATOM 1492 N N . LEU B 1 90 ? 8.303 32.219 31.504 1.00 13.74 90 LEU B N 1
ATOM 1493 C CA . LEU B 1 90 ? 8.459 30.790 31.238 1.00 13.20 90 LEU B CA 1
ATOM 1494 C C . LEU B 1 90 ? 9.741 30.268 31.878 1.00 13.63 90 LEU B C 1
ATOM 1495 O O . LEU B 1 90 ? 9.731 29.253 32.571 1.00 13.56 90 LEU B O 1
ATOM 1500 N N . SER B 1 91 ? 10.847 30.981 31.663 1.00 14.22 91 SER B N 1
ATOM 1501 C CA A SER B 1 91 ? 12.140 30.575 32.200 0.54 14.37 91 SER B CA 1
ATOM 1502 C CA B SER B 1 91 ? 12.134 30.548 32.201 0.46 15.37 91 SER B CA 1
ATOM 1503 C C . SER B 1 91 ? 12.126 30.446 33.726 1.00 13.34 91 SER B C 1
ATOM 1504 O O . SER B 1 91 ? 12.603 29.461 34.286 1.00 14.32 91 SER B O 1
ATOM 1509 N N . GLN B 1 92 ? 11.570 31.443 34.404 1.00 13.95 92 GLN B N 1
ATOM 1510 C CA . GLN B 1 92 ? 11.577 31.456 35.855 1.00 14.49 92 GLN B CA 1
ATOM 1511 C C . GLN B 1 92 ? 10.583 30.465 36.446 1.00 13.51 92 GLN B C 1
ATOM 1512 O O . GLN B 1 92 ? 10.781 29.966 37.553 1.00 15.25 92 GLN B O 1
ATOM 1518 N N . THR B 1 93 ? 9.514 30.181 35.717 1.00 12.28 93 THR B N 1
ATOM 1519 C CA . THR B 1 93 ? 8.525 29.210 36.181 1.00 12.15 93 THR B CA 1
ATOM 1520 C C . THR B 1 93 ? 9.108 27.818 36.143 1.00 11.68 93 THR B C 1
ATOM 1521 O O . THR B 1 93 ? 9.009 27.066 37.113 1.00 13.75 93 THR B O 1
ATOM 1525 N N . VAL B 1 94 ? 9.726 27.467 35.023 1.00 13.24 94 VAL B N 1
ATOM 1526 C CA A VAL B 1 94 ? 10.382 26.171 34.878 0.57 11.37 94 VAL B CA 1
ATOM 1527 C CA B VAL B 1 94 ? 10.357 26.157 34.911 0.43 13.94 94 VAL B CA 1
ATOM 1528 C C . VAL B 1 94 ? 11.483 26.013 35.955 1.00 13.83 94 VAL B C 1
ATOM 1529 O O . VAL B 1 94 ? 11.553 24.990 36.659 1.00 14.40 94 VAL B O 1
ATOM 1536 N N . SER B 1 95 ? 12.320 27.040 36.098 1.00 15.14 95 SER B N 1
ATOM 1537 C CA A SER B 1 95 ? 13.414 27.027 37.077 0.60 13.83 95 SER B CA 1
ATOM 1538 C CA B SER B 1 95 ? 13.419 26.971 37.063 0.40 15.15 95 SER B CA 1
ATOM 1539 C C . SER B 1 95 ? 12.903 26.817 38.496 1.00 14.12 95 SER B C 1
ATOM 1540 O O . SER B 1 95 ? 13.457 26.034 39.267 1.00 16.33 95 SER B O 1
ATOM 1545 N N . GLY B 1 96 ? 11.852 27.553 38.848 1.00 14.60 96 GLY B N 1
ATOM 1546 C CA . GLY B 1 96 ? 11.248 27.455 40.175 1.00 13.93 96 GLY B CA 1
ATOM 1547 C C . GLY B 1 96 ? 10.651 26.105 40.496 1.00 12.57 96 GLY B C 1
ATOM 1548 O O . GLY B 1 96 ? 10.845 25.574 41.585 1.00 12.17 96 GLY B O 1
ATOM 1549 N N . LEU B 1 97 ? 9.931 25.530 39.540 1.00 11.97 97 LEU B N 1
ATOM 1550 C CA . LEU B 1 97 ? 9.384 24.206 39.712 1.00 11.77 97 LEU B CA 1
ATOM 1551 C C . LEU B 1 97 ? 10.477 23.170 39.914 1.00 11.99 97 LEU B C 1
ATOM 1552 O O . LEU B 1 97 ? 10.318 22.273 40.733 1.00 13.97 97 LEU B O 1
ATOM 1557 N N . GLY B 1 98 ? 11.588 23.314 39.194 1.00 12.25 98 GLY B N 1
ATOM 1558 C CA . GLY B 1 98 ? 12.729 22.434 39.391 1.00 14.20 98 GLY B CA 1
ATOM 1559 C C . GLY B 1 98 ? 13.388 22.612 40.740 1.00 14.99 98 GLY B C 1
ATOM 1560 O O . GLY B 1 98 ? 13.562 21.645 41.475 1.00 15.31 98 GLY B O 1
ATOM 1561 N N . ARG B 1 99 ? 13.748 23.853 41.056 1.00 14.88 99 ARG B N 1
ATOM 1562 C CA . ARG B 1 99 ? 14.540 24.161 42.248 1.00 15.80 99 ARG B CA 1
ATOM 1563 C C . ARG B 1 99 ? 13.809 23.918 43.548 1.00 17.25 99 ARG B C 1
ATOM 1564 O O . ARG B 1 99 ? 14.391 23.455 44.544 1.00 16.55 99 ARG B O 1
ATOM 1572 N N . LEU B 1 100 ? 12.541 24.272 43.561 1.00 13.13 100 LEU B N 1
ATOM 1573 C CA . LEU B 1 100 ? 11.752 24.237 44.801 1.00 13.84 100 LEU B CA 1
ATOM 1574 C C . LEU B 1 100 ? 10.910 22.986 44.958 1.00 14.49 100 LEU B C 1
ATOM 1575 O O . LEU B 1 100 ? 10.738 22.510 46.080 1.00 14.45 100 LEU B O 1
ATOM 1580 N N . LEU B 1 101 ? 10.399 22.438 43.856 1.00 12.60 101 LEU B N 1
ATOM 1581 C CA . LEU B 1 101 ? 9.514 21.275 43.915 1.00 14.25 101 LEU B CA 1
ATOM 1582 C C . LEU B 1 101 ? 10.045 20.019 43.215 1.00 13.25 101 LEU B C 1
ATOM 1583 O O . LEU B 1 101 ? 9.362 19.017 43.119 1.00 13.33 101 LEU B O 1
ATOM 1588 N N . ASN B 1 102 ? 11.285 20.069 42.750 1.00 13.55 102 ASN B N 1
ATOM 1589 C CA . ASN B 1 102 ? 11.941 18.891 42.178 1.00 13.55 102 ASN B CA 1
ATOM 1590 C C . ASN B 1 102 ? 11.260 18.328 40.929 1.00 15.89 102 ASN B C 1
ATOM 1591 O O . ASN B 1 102 ? 11.251 17.111 40.716 1.00 17.37 102 ASN B O 1
ATOM 1596 N N . TYR B 1 103 ? 10.714 19.216 40.103 1.00 14.82 103 TYR B N 1
ATOM 1597 C CA . TYR B 1 103 ? 10.102 18.813 38.826 1.00 14.99 103 TYR B CA 1
ATOM 1598 C C . TYR B 1 103 ? 11.166 18.402 37.818 1.00 14.61 103 TYR B C 1
ATOM 1599 O O . TYR B 1 103 ? 12.266 18.959 37.774 1.00 14.95 103 TYR B O 1
ATOM 1608 N N . THR B 1 104 ? 10.826 17.410 36.999 1.00 13.13 104 THR B N 1
ATOM 1609 C CA . THR B 1 104 ? 11.587 17.127 35.778 1.00 14.39 104 THR B CA 1
ATOM 1610 C C . THR B 1 104 ? 11.218 18.225 34.780 1.00 13.08 104 THR B C 1
ATOM 1611 O O . THR B 1 104 ? 10.041 18.578 34.622 1.00 15.06 104 THR B O 1
ATOM 1615 N N . LEU B 1 105 ? 12.240 18.788 34.137 1.00 14.36 105 LEU B N 1
ATOM 1616 C CA . LEU B 1 105 ? 12.059 19.970 33.317 1.00 14.72 105 LEU B CA 1
ATOM 1617 C C . LEU B 1 105 ? 12.318 19.708 31.841 1.00 17.51 105 LEU B C 1
ATOM 1618 O O . LEU B 1 105 ? 13.177 18.909 31.474 1.00 25.98 105 LEU B O 1
ATOM 1623 N N . CYS B 1 106 ? 11.636 20.481 31.021 1.00 17.11 106 CYS B N 1
ATOM 1624 C CA . CYS B 1 106 ? 11.866 20.527 29.584 1.00 16.40 106 CYS B CA 1
ATOM 1625 C C . CYS B 1 106 ? 12.725 21.739 29.256 1.00 17.50 106 CYS B C 1
ATOM 1626 O O . CYS B 1 106 ? 12.980 22.595 30.113 1.00 20.82 106 CYS B O 1
ATOM 1629 N N . GLU B 1 107 ? 13.183 21.804 28.011 1.00 17.98 107 GLU B N 1
ATOM 1630 C CA . GLU B 1 107 ? 13.880 22.988 27.519 1.00 24.04 107 GLU B CA 1
ATOM 1631 C C . GLU B 1 107 ? 12.860 24.090 27.255 1.00 21.77 107 GLU B C 1
ATOM 1632 O O . GLU B 1 107 ? 11.703 23.794 26.926 1.00 18.34 107 GLU B O 1
ATOM 1638 N N . MET B 1 108 ? 13.273 25.344 27.438 1.00 21.46 108 MET B N 1
ATOM 1639 C CA A MET B 1 108 ? 12.450 26.477 27.025 0.56 22.80 108 MET B CA 1
ATOM 1640 C CA B MET B 1 108 ? 12.486 26.503 27.023 0.44 21.90 108 MET B CA 1
ATOM 1641 C C . MET B 1 108 ? 12.610 26.590 25.515 1.00 20.72 108 MET B C 1
ATOM 1642 O O . MET B 1 108 ? 13.723 26.730 24.998 1.00 22.28 108 MET B O 1
ATOM 1651 N N . THR B 1 109 ? 11.499 26.508 24.805 1.00 15.80 109 THR B N 1
ATOM 1652 C CA . THR B 1 109 ? 11.528 26.530 23.339 1.00 14.80 109 THR B CA 1
ATOM 1653 C C . THR B 1 109 ? 10.788 27.762 22.833 1.00 17.11 109 THR B C 1
ATOM 1654 O O . THR B 1 109 ? 10.012 28.394 23.562 1.00 15.23 109 THR B O 1
ATOM 1658 N N . LYS B 1 110 ? 11.035 28.116 21.573 1.00 18.23 110 LYS B N 1
ATOM 1659 C CA . LYS B 1 110 ? 10.457 29.326 21.025 1.00 22.21 110 LYS B CA 1
ATOM 1660 C C . LYS B 1 110 ? 10.214 29.184 19.542 1.00 22.99 110 LYS B C 1
ATOM 1661 O O . LYS B 1 110 ? 10.988 28.518 18.846 1.00 24.73 110 LYS B O 1
ATOM 1667 N N . SER B 1 111 ? 9.104 29.778 19.101 1.00 23.24 111 SER B N 1
ATOM 1668 C CA . SER B 1 111 ? 8.721 29.895 17.703 1.00 26.52 111 SER B CA 1
ATOM 1669 C C . SER B 1 111 ? 8.847 31.375 17.380 1.00 29.04 111 SER B C 1
ATOM 1670 O O . SER B 1 111 ? 8.132 32.171 17.999 1.00 24.53 111 SER B O 1
ATOM 1673 N N . ARG C 1 5 ? 11.924 0.174 37.639 1.00 36.38 5 ARG C N 1
ATOM 1674 C CA . ARG C 1 5 ? 10.586 0.787 37.387 1.00 36.99 5 ARG C CA 1
ATOM 1675 C C . ARG C 1 5 ? 10.637 1.792 36.233 1.00 33.96 5 ARG C C 1
ATOM 1676 O O . ARG C 1 5 ? 11.651 2.457 36.011 1.00 33.52 5 ARG C O 1
ATOM 1684 N N . ILE C 1 6 ? 9.530 1.895 35.501 1.00 29.28 6 ILE C N 1
ATOM 1685 C CA . ILE C 1 6 ? 9.485 2.708 34.291 1.00 25.80 6 ILE C CA 1
ATOM 1686 C C . ILE C 1 6 ? 8.490 3.861 34.426 1.00 21.99 6 ILE C C 1
ATOM 1687 O O . ILE C 1 6 ? 7.552 3.801 35.220 1.00 21.82 6 ILE C O 1
ATOM 1692 N N . ILE C 1 7 ? 8.737 4.918 33.667 1.00 15.21 7 ILE C N 1
ATOM 1693 C CA . ILE C 1 7 ? 7.765 5.985 33.491 1.00 12.66 7 ILE C CA 1
ATOM 1694 C C . ILE C 1 7 ? 7.095 5.732 32.152 1.00 12.87 7 ILE C C 1
ATOM 1695 O O . ILE C 1 7 ? 7.764 5.577 31.128 1.00 14.00 7 ILE C O 1
ATOM 1700 N N . GLN C 1 8 ? 5.774 5.624 32.152 1.00 11.11 8 GLN C N 1
ATOM 1701 C CA . GLN C 1 8 ? 5.061 5.441 30.926 1.00 11.15 8 GLN C CA 1
ATOM 1702 C C . GLN C 1 8 ? 4.688 6.794 30.377 1.00 11.82 8 GLN C C 1
ATOM 1703 O O . GLN C 1 8 ? 4.072 7.599 31.079 1.00 10.41 8 GLN C O 1
ATOM 1709 N N . GLU C 1 9 ? 5.056 7.030 29.125 1.00 8.47 9 GLU C N 1
ATOM 1710 C CA . GLU C 1 9 ? 4.671 8.238 28.410 1.00 9.29 9 GLU C CA 1
ATOM 1711 C C . GLU C 1 9 ? 3.450 7.906 27.586 1.00 11.14 9 GLU C C 1
ATOM 1712 O O . GLU C 1 9 ? 3.540 7.212 26.562 1.00 12.15 9 GLU C O 1
ATOM 1718 N N . PHE C 1 10 ? 2.301 8.413 28.009 1.00 8.60 10 PHE C N 1
ATOM 1719 C CA A PHE C 1 10 ? 1.011 8.086 27.388 0.50 12.48 10 PHE C CA 1
ATOM 1720 C CA B PHE C 1 10 ? 1.051 8.048 27.361 0.50 10.53 10 PHE C CA 1
ATOM 1721 C C . PHE C 1 10 ? 0.779 8.846 26.084 1.00 12.81 10 PHE C C 1
ATOM 1722 O O . PHE C 1 10 ? 0.929 10.075 26.041 1.00 11.19 10 PHE C O 1
ATOM 1737 N N . VAL C 1 11 ? 0.358 8.124 25.039 1.00 11.10 11 VAL C N 1
ATOM 1738 C CA . VAL C 1 11 ? -0.042 8.729 23.782 1.00 10.72 11 VAL C CA 1
ATOM 1739 C C . VAL C 1 11 ? -1.279 7.972 23.306 1.00 11.37 11 VAL C C 1
ATOM 1740 O O . VAL C 1 11 ? -1.454 6.827 23.677 1.00 10.28 11 VAL C O 1
ATOM 1744 N N . PRO C 1 12 ? -2.115 8.609 22.502 1.00 14.27 12 PRO C N 1
ATOM 1745 C CA . PRO C 1 12 ? -3.335 7.918 22.041 1.00 13.99 12 PRO C CA 1
ATOM 1746 C C . PRO C 1 12 ? -3.070 6.880 20.958 1.00 14.09 12 PRO C C 1
ATOM 1747 O O . PRO C 1 12 ? -2.218 7.078 20.086 1.00 15.24 12 PRO C O 1
ATOM 1751 N N . GLY C 1 13 ? -3.791 5.762 21.038 1.00 11.77 13 GLY C N 1
ATOM 1752 C CA . GLY C 1 13 ? -3.882 4.821 19.960 1.00 11.56 13 GLY C CA 1
ATOM 1753 C C . GLY C 1 13 ? -4.937 5.239 18.949 1.00 10.71 13 GLY C C 1
ATOM 1754 O O . GLY C 1 13 ? -5.756 6.124 19.204 1.00 13.74 13 GLY C O 1
ATOM 1755 N N . LYS C 1 14 ? -4.875 4.593 17.785 1.00 11.58 14 LYS C N 1
ATOM 1756 C CA . LYS C 1 14 ? -5.851 4.766 16.706 1.00 10.43 14 LYS C CA 1
ATOM 1757 C C . LYS C 1 14 ? -6.596 3.458 16.554 1.00 10.36 14 LYS C C 1
ATOM 1758 O O . LYS C 1 14 ? -5.995 2.409 16.279 1.00 11.99 14 LYS C O 1
ATOM 1764 N N . GLN C 1 15 ? -7.914 3.500 16.741 1.00 10.49 15 GLN C N 1
ATOM 1765 C CA . GLN C 1 15 ? -8.699 2.282 16.712 1.00 12.16 15 GLN C CA 1
ATOM 1766 C C . GLN C 1 15 ? -10.102 2.518 16.171 1.00 10.62 15 GLN C C 1
ATOM 1767 O O . GLN C 1 15 ? -10.743 3.526 16.484 1.00 12.70 15 GLN C O 1
ATOM 1773 N N . VAL C 1 16 ? -10.574 1.594 15.337 1.00 10.28 16 VAL C N 1
ATOM 1774 C CA . VAL C 1 16 ? -11.985 1.543 14.930 1.00 10.42 16 VAL C CA 1
ATOM 1775 C C . VAL C 1 16 ? -12.623 0.486 15.805 1.00 10.47 16 VAL C C 1
ATOM 1776 O O . VAL C 1 16 ? -12.173 -0.668 15.833 1.00 11.51 16 VAL C O 1
ATOM 1780 N N . THR C 1 17 ? -13.652 0.875 16.543 1.00 10.22 17 THR C N 1
ATOM 1781 C CA . THR C 1 17 ? -14.235 0.020 17.558 1.00 11.71 17 THR C CA 1
ATOM 1782 C C . THR C 1 17 ? -15.604 -0.545 17.205 1.00 10.84 17 THR C C 1
ATOM 1783 O O . THR C 1 17 ? -16.061 -1.497 17.845 1.00 13.31 17 THR C O 1
ATOM 1787 N N . LEU C 1 18 ? -16.256 0.063 16.234 1.00 9.42 18 LEU C N 1
ATOM 1788 C CA . LEU C 1 18 ? -17.525 -0.455 15.707 1.00 9.07 18 LEU C CA 1
ATOM 1789 C C . LEU C 1 18 ? -17.625 -0.088 14.234 1.00 8.75 18 LEU C C 1
ATOM 1790 O O . LEU C 1 18 ? -17.298 1.020 13.836 1.00 9.32 18 LEU C O 1
ATOM 1795 N N . ALA C 1 19 ? -18.108 -1.021 13.415 1.00 8.99 19 ALA C N 1
ATOM 1796 C CA . ALA C 1 19 ? -18.418 -0.759 12.020 1.00 8.78 19 ALA C CA 1
ATOM 1797 C C . ALA C 1 19 ? -19.597 -1.649 11.655 1.00 9.92 19 ALA C C 1
ATOM 1798 O O . ALA C 1 19 ? -19.427 -2.807 11.279 1.00 12.67 19 ALA C O 1
ATOM 1800 N N . HIS C 1 20 ? -20.787 -1.100 11.804 1.00 9.45 20 HIS C N 1
ATOM 1801 C CA . HIS C 1 20 ? -22.003 -1.879 11.827 1.00 9.16 20 HIS C CA 1
ATOM 1802 C C . HIS C 1 20 ? -22.998 -1.443 10.761 1.00 9.37 20 HIS C C 1
ATOM 1803 O O . HIS C 1 20 ? -23.310 -0.257 10.626 1.00 9.39 20 HIS C O 1
ATOM 1810 N N . LEU C 1 21 ? -23.517 -2.430 10.015 1.00 9.75 21 LEU C N 1
ATOM 1811 C CA . LEU C 1 21 ? -24.482 -2.238 8.964 1.00 11.60 21 LEU C CA 1
ATOM 1812 C C . LEU C 1 21 ? -25.870 -2.665 9.437 1.00 10.67 21 LEU C C 1
ATOM 1813 O O . LEU C 1 21 ? -26.056 -3.803 9.844 1.00 11.92 21 LEU C O 1
ATOM 1818 N N . ILE C 1 22 ? -26.819 -1.738 9.428 1.00 10.11 22 ILE C N 1
ATOM 1819 C CA . ILE C 1 22 ? -28.212 -2.062 9.716 1.00 10.68 22 ILE C CA 1
ATOM 1820 C C . ILE C 1 22 ? -28.939 -2.064 8.372 1.00 11.20 22 ILE C C 1
ATOM 1821 O O . ILE C 1 22 ? -29.193 -1.005 7.801 1.00 11.25 22 ILE C O 1
ATOM 1826 N N . ALA C 1 23 ? -29.252 -3.251 7.868 1.00 10.20 23 ALA C N 1
ATOM 1827 C CA . ALA C 1 23 ? -29.984 -3.399 6.605 1.00 10.75 23 ALA C CA 1
ATOM 1828 C C . ALA C 1 23 ? -31.488 -3.202 6.840 1.00 10.47 23 ALA C C 1
ATOM 1829 O O . ALA C 1 23 ? -32.104 -3.815 7.760 1.00 12.85 23 ALA C O 1
ATOM 1831 N N . HIS C 1 24 ? -32.097 -2.343 6.033 1.00 10.06 24 HIS C N 1
ATOM 1832 C CA . HIS C 1 24 ? -33.521 -2.017 6.134 1.00 8.80 24 HIS C CA 1
ATOM 1833 C C . HIS C 1 24 ? -34.011 -1.729 7.543 1.00 8.91 24 HIS C C 1
ATOM 1834 O O . HIS C 1 24 ? -34.805 -2.494 8.105 1.00 11.21 24 HIS C O 1
ATOM 1841 N N . PRO C 1 25 ? -33.516 -0.627 8.131 1.00 10.42 25 PRO C N 1
ATOM 1842 C CA . PRO C 1 25 ? -33.939 -0.245 9.486 1.00 11.46 25 PRO C CA 1
ATOM 1843 C C . PRO C 1 25 ? -35.462 -0.132 9.599 1.00 12.39 25 PRO C C 1
ATOM 1844 O O . PRO C 1 25 ? -36.019 -0.631 10.577 1.00 12.04 25 PRO C O 1
ATOM 1848 N N . GLY C 1 26 ? -36.113 0.467 8.596 1.00 12.66 26 GLY C N 1
ATOM 1849 C CA . GLY C 1 26 ? -37.546 0.724 8.647 1.00 14.15 26 GLY C CA 1
ATOM 1850 C C . GLY C 1 26 ? -37.848 2.087 9.232 1.00 13.03 26 GLY C C 1
ATOM 1851 O O . GLY C 1 26 ? -36.966 2.757 9.817 1.00 13.78 26 GLY C O 1
ATOM 1852 N N . GLU C 1 27 ? -39.098 2.499 9.063 1.00 13.49 27 GLU C N 1
ATOM 1853 C CA . GLU C 1 27 ? -39.522 3.867 9.389 1.00 14.73 27 GLU C CA 1
ATOM 1854 C C . GLU C 1 27 ? -39.240 4.218 10.858 1.00 15.69 27 GLU C C 1
ATOM 1855 O O . GLU C 1 27 ? -38.658 5.264 11.174 1.00 15.83 27 GLU C O 1
ATOM 1861 N N . GLU C 1 28 ? -39.609 3.329 11.763 1.00 14.25 28 GLU C N 1
ATOM 1862 C CA . GLU C 1 28 ? -39.468 3.618 13.185 1.00 15.20 28 GLU C CA 1
ATOM 1863 C C . GLU C 1 28 ? -38.017 3.732 13.653 1.00 15.02 28 GLU C C 1
ATOM 1864 O O . GLU C 1 28 ? -37.660 4.684 14.350 1.00 16.22 28 GLU C O 1
ATOM 1870 N N . LEU C 1 29 ? -37.165 2.789 13.257 1.00 12.49 29 LEU C N 1
ATOM 1871 C CA . LEU C 1 29 ? -35.777 2.809 13.664 1.00 12.26 29 LEU C CA 1
ATOM 1872 C C . LEU C 1 29 ? -35.025 3.978 13.016 1.00 11.54 29 LEU C C 1
ATOM 1873 O O . LEU C 1 29 ? -34.205 4.624 13.666 1.00 15.28 29 LEU C O 1
ATOM 1878 N N . ALA C 1 30 ? -35.297 4.247 11.740 1.00 12.51 30 ALA C N 1
ATOM 1879 C CA . ALA C 1 30 ? -34.684 5.398 11.082 1.00 11.82 30 ALA C CA 1
ATOM 1880 C C . ALA C 1 30 ? -35.016 6.677 11.843 1.00 13.60 30 ALA C C 1
ATOM 1881 O O . ALA C 1 30 ? -34.138 7.495 12.102 1.00 15.13 30 ALA C O 1
ATOM 1883 N N . LYS C 1 31 ? -36.278 6.827 12.220 1.00 15.14 31 LYS C N 1
ATOM 1884 C CA . LYS C 1 31 ? -36.677 8.021 12.982 1.00 19.49 31 LYS C CA 1
ATOM 1885 C C . LYS C 1 31 ? -35.941 8.114 14.327 1.00 20.31 31 LYS C C 1
ATOM 1886 O O . LYS C 1 31 ? -35.480 9.202 14.715 1.00 18.95 31 LYS C O 1
ATOM 1892 N N . LYS C 1 32 ? -35.787 6.975 15.008 1.00 16.77 32 LYS C N 1
ATOM 1893 C CA . LYS C 1 32 ? -35.105 6.905 16.318 1.00 20.13 32 LYS C CA 1
ATOM 1894 C C . LYS C 1 32 ? -33.650 7.340 16.224 1.00 17.76 32 LYS C C 1
ATOM 1895 O O . LYS C 1 32 ? -33.126 8.081 17.066 1.00 18.03 32 LYS C O 1
ATOM 1901 N N . ILE C 1 33 ? -32.981 6.863 15.184 1.00 16.19 33 ILE C N 1
ATOM 1902 C CA . ILE C 1 33 ? -31.601 7.190 14.934 1.00 14.65 33 ILE C CA 1
ATOM 1903 C C . ILE C 1 33 ? -31.431 8.626 14.445 1.00 18.32 33 ILE C C 1
ATOM 1904 O O . ILE C 1 33 ? -30.403 9.251 14.718 1.00 20.35 33 ILE C O 1
ATOM 1909 N N . GLY C 1 34 ? -32.435 9.146 13.756 1.00 15.44 34 GLY C N 1
ATOM 1910 C CA . GLY C 1 34 ? -32.444 10.524 13.264 1.00 17.21 34 GLY C CA 1
ATOM 1911 C C . GLY C 1 34 ? -31.993 10.702 11.823 1.00 17.73 34 GLY C C 1
ATOM 1912 O O . GLY C 1 34 ? -31.355 11.713 11.498 1.00 16.84 34 GLY C O 1
ATOM 1913 N N . VAL C 1 35 ? -32.329 9.733 10.957 1.00 13.30 35 VAL C N 1
ATOM 1914 C CA . VAL C 1 35 ? -31.932 9.790 9.550 1.00 12.69 35 VAL C CA 1
ATOM 1915 C C . VAL C 1 35 ? -33.130 9.429 8.658 1.00 12.25 35 VAL C C 1
ATOM 1916 O O . VAL C 1 35 ? -34.158 8.936 9.154 1.00 14.28 35 VAL C O 1
ATOM 1920 N N . PRO C 1 36 ? -33.032 9.672 7.337 1.00 11.91 36 PRO C N 1
ATOM 1921 C CA . PRO C 1 36 ? -34.125 9.290 6.454 1.00 13.25 36 PRO C CA 1
ATOM 1922 C C . PRO C 1 36 ? -34.356 7.783 6.458 1.00 10.79 36 PRO C C 1
ATOM 1923 O O . PRO C 1 36 ? -33.483 7.013 6.892 1.00 11.60 36 PRO C O 1
ATOM 1927 N N . ASP C 1 37 ? -35.529 7.406 5.969 1.00 12.33 37 ASP C N 1
ATOM 1928 C CA . ASP C 1 37 ? -35.986 6.004 5.912 1.00 11.72 37 ASP C CA 1
ATOM 1929 C C . ASP C 1 37 ? -35.290 5.353 4.706 1.00 11.43 37 ASP C C 1
ATOM 1930 O O . ASP C 1 37 ? -35.877 5.137 3.637 1.00 11.36 37 ASP C O 1
ATOM 1935 N N . ALA C 1 38 ? -34.007 5.091 4.899 1.00 10.97 38 ALA C N 1
ATOM 1936 C CA . ALA C 1 38 ? -33.077 4.627 3.886 1.00 10.04 38 ALA C CA 1
ATOM 1937 C C . ALA C 1 38 ? -32.981 3.110 3.815 1.00 10.56 38 ALA C C 1
ATOM 1938 O O . ALA C 1 38 ? -33.485 2.385 4.679 1.00 10.02 38 ALA C O 1
ATOM 1940 N N . GLY C 1 39 ? -32.287 2.633 2.791 1.00 9.37 39 GLY C N 1
ATOM 1941 C CA . GLY C 1 39 ? -32.072 1.202 2.616 1.00 10.73 39 GLY C CA 1
ATOM 1942 C C . GLY C 1 39 ? -31.243 0.588 3.731 1.00 10.56 39 GLY C C 1
ATOM 1943 O O . GLY C 1 39 ? -31.438 -0.562 4.106 1.00 10.13 39 GLY C O 1
ATOM 1944 N N . ALA C 1 40 ? -30.317 1.372 4.272 1.00 9.98 40 ALA C N 1
ATOM 1945 C CA . ALA C 1 40 ? -29.395 0.906 5.292 1.00 8.50 40 ALA C CA 1
ATOM 1946 C C . ALA C 1 40 ? -28.846 2.096 6.047 1.00 8.41 40 ALA C C 1
ATOM 1947 O O . ALA C 1 40 ? -28.770 3.226 5.548 1.00 9.88 40 ALA C O 1
ATOM 1949 N N . ILE C 1 41 ? -28.473 1.817 7.282 1.00 8.99 41 ILE C N 1
ATOM 1950 C CA . ILE C 1 41 ? -27.737 2.761 8.122 1.00 8.58 41 ILE C CA 1
ATOM 1951 C C . ILE C 1 41 ? -26.415 2.095 8.513 1.00 9.07 41 ILE C C 1
ATOM 1952 O O . ILE C 1 41 ? -26.370 0.898 8.820 1.00 10.24 41 ILE C O 1
ATOM 1957 N N . GLY C 1 42 ? -25.329 2.881 8.499 1.00 8.29 42 GLY C N 1
ATOM 1958 C CA . GLY C 1 42 ? -24.023 2.413 8.912 1.00 10.34 42 GLY C CA 1
ATOM 1959 C C . GLY C 1 42 ? -23.575 3.223 10.112 1.00 10.01 42 GLY C C 1
ATOM 1960 O O . GLY C 1 42 ? -23.744 4.451 10.138 1.00 10.22 42 GLY C O 1
ATOM 1961 N N . ILE C 1 43 ? -23.081 2.520 11.124 1.00 7.54 43 ILE C N 1
ATOM 1962 C CA . ILE C 1 43 ? -22.651 3.156 12.372 1.00 7.78 43 ILE C CA 1
ATOM 1963 C C . ILE C 1 43 ? -21.206 2.764 12.629 1.00 8.49 43 ILE C C 1
ATOM 1964 O O . ILE C 1 43 ? -20.879 1.576 12.688 1.00 9.86 43 ILE C O 1
ATOM 1969 N N . MET C 1 44 ? -20.352 3.779 12.804 1.00 8.12 44 MET C N 1
ATOM 1970 C CA A MET C 1 44 ? -18.952 3.567 13.154 0.50 8.35 44 MET C CA 1
ATOM 1971 C CA B MET C 1 44 ? -18.957 3.562 13.146 0.50 9.75 44 MET C CA 1
ATOM 1972 C C . MET C 1 44 ? -18.584 4.369 14.394 1.00 9.29 44 MET C C 1
ATOM 1973 O O . MET C 1 44 ? -19.064 5.506 14.583 1.00 10.74 44 MET C O 1
ATOM 1982 N N . THR C 1 45 ? -17.742 3.772 15.219 1.00 9.25 45 THR C N 1
ATOM 1983 C CA . THR C 1 45 ? -17.088 4.490 16.299 1.00 9.38 45 THR C CA 1
ATOM 1984 C C . THR C 1 45 ? -15.607 4.278 16.182 1.00 10.05 45 THR C C 1
ATOM 1985 O O . THR C 1 45 ? -15.135 3.220 15.801 1.00 10.59 45 THR C O 1
ATOM 1989 N N . LEU C 1 46 ? -14.885 5.346 16.482 1.00 10.30 46 LEU C N 1
ATOM 1990 C CA . LEU C 1 46 ? -13.424 5.275 16.433 1.00 10.76 46 LEU C CA 1
ATOM 1991 C C . LEU C 1 46 ? -12.798 6.289 17.383 1.00 11.29 46 LEU C C 1
ATOM 1992 O O . LEU C 1 46 ? -13.446 7.242 17.816 1.00 12.16 46 LEU C O 1
ATOM 1997 N N . THR C 1 47 ? -11.529 6.073 17.696 1.00 11.41 47 THR C N 1
ATOM 1998 C CA . THR C 1 47 ? -10.757 7.060 18.503 1.00 11.13 47 THR C CA 1
ATOM 1999 C C . THR C 1 47 ? -9.393 7.209 17.859 1.00 10.91 47 THR C C 1
ATOM 2000 O O . THR C 1 47 ? -8.891 6.299 17.234 1.00 12.68 47 THR C O 1
ATOM 2004 N N . PRO C 1 48 ? -8.786 8.412 17.971 1.00 12.32 48 PRO C N 1
ATOM 2005 C CA . PRO C 1 48 ? -9.289 9.609 18.624 1.00 14.30 48 PRO C CA 1
ATOM 2006 C C . PRO C 1 48 ? -10.588 10.147 18.057 1.00 12.39 48 PRO C C 1
ATOM 2007 O O . PRO C 1 48 ? -10.813 10.067 16.868 1.00 13.93 48 PRO C O 1
ATOM 2011 N N . GLY C 1 49 ? -11.441 10.685 18.920 1.00 13.99 49 GLY C N 1
ATOM 2012 C CA . GLY C 1 49 ? -12.812 11.052 18.501 1.00 11.71 49 GLY C CA 1
ATOM 2013 C C . GLY C 1 49 ? -12.883 12.091 17.412 1.00 12.13 49 GLY C C 1
ATOM 2014 O O . GLY C 1 49 ? -13.744 12.009 16.529 1.00 12.85 49 GLY C O 1
ATOM 2015 N N . GLU C 1 50 ? -11.948 13.048 17.429 1.00 13.25 50 GLU C N 1
ATOM 2016 C CA . GLU C 1 50 ? -11.904 14.065 16.397 1.00 12.82 50 GLU C CA 1
ATOM 2017 C C . GLU C 1 50 ? -11.627 13.554 14.990 1.00 12.79 50 GLU C C 1
ATOM 2018 O O . GLU C 1 50 ? -11.825 14.284 14.023 1.00 14.98 50 GLU C O 1
ATOM 2024 N N . THR C 1 51 ? -11.180 12.303 14.868 1.00 12.29 51 THR C N 1
ATOM 2025 C CA . THR C 1 51 ? -10.916 11.713 13.564 1.00 11.55 51 THR C CA 1
ATOM 2026 C C . THR C 1 51 ? -12.156 11.094 12.880 1.00 12.20 51 THR C C 1
ATOM 2027 O O . THR C 1 51 ? -12.060 10.527 11.789 1.00 14.54 51 THR C O 1
ATOM 2031 N N . ALA C 1 52 ? -13.332 11.213 13.477 1.00 11.08 52 ALA C N 1
ATOM 2032 C CA . ALA C 1 52 ? -14.535 10.804 12.780 1.00 11.84 52 ALA C CA 1
ATOM 2033 C C . ALA C 1 52 ? -14.664 11.473 11.410 1.00 11.59 52 ALA C C 1
ATOM 2034 O O . ALA C 1 52 ? -15.182 10.858 10.465 1.00 10.59 52 ALA C O 1
ATOM 2036 N N . MET C 1 53 ? -14.220 12.733 11.278 1.00 10.11 53 MET C N 1
ATOM 2037 C CA . MET C 1 53 ? -14.284 13.402 9.988 1.00 9.65 53 MET C CA 1
ATOM 2038 C C . MET C 1 53 ? -13.468 12.679 8.901 1.00 9.76 53 MET C C 1
ATOM 2039 O O . MET C 1 53 ? -13.829 12.715 7.732 1.00 9.37 53 MET C O 1
ATOM 2044 N N . ILE C 1 54 ? -12.372 12.037 9.296 1.00 9.36 54 ILE C N 1
ATOM 2045 C CA . ILE C 1 54 ? -11.552 11.255 8.357 1.00 9.78 54 ILE C CA 1
ATOM 2046 C C . ILE C 1 54 ? -12.393 10.102 7.791 1.00 8.35 54 ILE C C 1
ATOM 2047 O O . ILE C 1 54 ? -12.451 9.887 6.569 1.00 10.32 54 ILE C O 1
ATOM 2052 N N . ALA C 1 55 ? -13.032 9.382 8.692 1.00 8.78 55 ALA C N 1
ATOM 2053 C CA . ALA C 1 55 ? -13.944 8.302 8.302 1.00 9.28 55 ALA C CA 1
ATOM 2054 C C . ALA C 1 55 ? -15.112 8.794 7.459 1.00 9.97 55 ALA C C 1
ATOM 2055 O O . ALA C 1 55 ? -15.478 8.150 6.467 1.00 9.74 55 ALA C O 1
ATOM 2057 N N . GLY C 1 56 ? -15.698 9.930 7.828 1.00 10.48 56 GLY C N 1
ATOM 2058 C CA . GLY C 1 56 ? -16.762 10.508 7.026 1.00 9.53 56 GLY C CA 1
ATOM 2059 C C . GLY C 1 56 ? -16.371 10.744 5.583 1.00 9.15 56 GLY C C 1
ATOM 2060 O O . GLY C 1 56 ? -17.117 10.424 4.644 1.00 9.78 56 GLY C O 1
ATOM 2061 N N . ASP C 1 57 ? -15.192 11.318 5.383 1.00 8.67 57 ASP C N 1
ATOM 2062 C CA . ASP C 1 57 ? -14.709 11.594 4.050 1.00 10.33 57 ASP C CA 1
ATOM 2063 C C . ASP C 1 57 ? -14.451 10.310 3.285 1.00 10.39 57 ASP C C 1
ATOM 2064 O O . ASP C 1 57 ? -14.851 10.191 2.136 1.00 9.30 57 ASP C O 1
ATOM 2069 N N . LEU C 1 58 ? -13.809 9.336 3.922 1.00 8.93 58 LEU C N 1
ATOM 2070 C CA . LEU C 1 58 ? -13.572 8.073 3.232 1.00 9.61 58 LEU C CA 1
ATOM 2071 C C . LEU C 1 58 ? -14.888 7.430 2.815 1.00 8.17 58 LEU C C 1
ATOM 2072 O O . LEU C 1 58 ? -14.956 6.843 1.723 1.00 9.68 58 LEU C O 1
ATOM 2077 N N . ALA C 1 59 ? -15.919 7.538 3.657 1.00 8.23 59 ALA C N 1
ATOM 2078 C CA . ALA C 1 59 ? -17.230 6.907 3.354 1.00 9.02 59 ALA C CA 1
ATOM 2079 C C . ALA C 1 59 ? -17.885 7.605 2.168 1.00 10.23 59 ALA C C 1
ATOM 2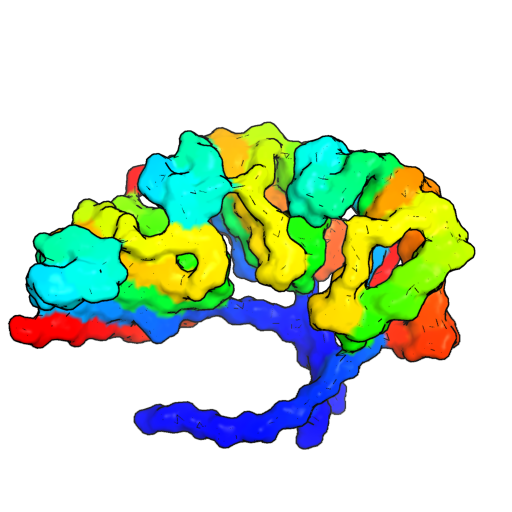080 O O . ALA C 1 59 ? -18.335 6.961 1.219 1.00 9.68 59 ALA C O 1
ATOM 2082 N N . LEU C 1 60 ? -17.896 8.941 2.196 1.00 9.85 60 LEU C N 1
ATOM 2083 C CA . LEU C 1 60 ? -18.476 9.706 1.093 1.00 11.04 60 LEU C CA 1
ATOM 2084 C C . LEU C 1 60 ? -17.773 9.481 -0.238 1.00 11.41 60 LEU C C 1
ATOM 2085 O O . LEU C 1 60 ? -18.415 9.462 -1.290 1.00 13.56 60 LEU C O 1
ATOM 2090 N N . LYS C 1 61 ? -16.456 9.343 -0.204 1.00 9.58 61 LYS C N 1
ATOM 2091 C CA . LYS C 1 61 ? -15.663 9.161 -1.409 1.00 10.42 61 LYS C CA 1
ATOM 2092 C C . LYS C 1 61 ? -15.850 7.736 -1.958 1.00 11.82 61 LYS C C 1
ATOM 2093 O O . LYS C 1 61 ? -15.648 7.493 -3.147 1.00 13.04 61 LYS C O 1
ATOM 2099 N N . ALA C 1 62 ? -16.222 6.808 -1.085 1.00 10.16 62 ALA C N 1
ATOM 2100 C CA . ALA C 1 62 ? -16.324 5.392 -1.460 1.00 10.57 62 ALA C CA 1
ATOM 2101 C C . ALA C 1 62 ? -17.608 4.986 -2.158 1.00 11.04 62 ALA C C 1
ATOM 2102 O O . ALA C 1 62 ? -17.595 4.069 -2.989 1.00 12.42 62 ALA C O 1
ATOM 2104 N N . ALA C 1 63 ? -18.723 5.626 -1.802 1.00 10.67 63 ALA C N 1
ATOM 2105 C CA . ALA C 1 63 ? -20.025 5.180 -2.254 1.00 11.64 63 ALA C CA 1
ATOM 2106 C C . ALA C 1 63 ? -21.067 6.259 -2.083 1.00 12.16 63 ALA C C 1
ATOM 2107 O O . ALA C 1 63 ? -20.829 7.278 -1.448 1.00 12.78 63 ALA C O 1
ATOM 2109 N N . ASP C 1 64 ? -22.240 6.017 -2.665 1.00 11.44 64 ASP C N 1
ATOM 2110 C CA . ASP C 1 64 ? -23.330 6.973 -2.632 1.00 12.73 64 ASP C CA 1
ATOM 2111 C C . ASP C 1 64 ? -24.100 6.938 -1.338 1.00 14.21 64 ASP C C 1
ATOM 2112 O O . ASP C 1 64 ? -25.255 6.502 -1.274 1.00 14.39 64 ASP C O 1
ATOM 2117 N N . VAL C 1 65 ? -23.430 7.400 -0.295 1.00 11.15 65 VAL C N 1
ATOM 2118 C CA . VAL C 1 65 ? -23.989 7.512 1.035 1.00 10.40 65 VAL C CA 1
ATOM 2119 C C . VAL C 1 65 ? -24.041 8.968 1.465 1.00 11.58 65 VAL C C 1
ATOM 2120 O O . VAL C 1 65 ? -23.408 9.861 0.835 1.00 11.49 65 VAL C O 1
ATOM 2124 N N . HIS C 1 66 ? -24.834 9.226 2.503 1.00 11.64 66 HIS C N 1
ATOM 2125 C CA . HIS C 1 66 ? -24.910 10.519 3.137 1.00 10.96 66 HIS C CA 1
ATOM 2126 C C . HIS C 1 66 ? -24.620 10.401 4.626 1.00 9.90 66 HIS C C 1
ATOM 2127 O O . HIS C 1 66 ? -24.727 9.324 5.212 1.00 10.70 66 HIS C O 1
ATOM 2134 N N . ILE C 1 67 ? -24.193 11.514 5.208 1.00 11.41 67 ILE C N 1
ATOM 2135 C CA . ILE C 1 67 ? -23.874 11.537 6.624 1.00 10.52 67 ILE C CA 1
ATOM 2136 C C . ILE C 1 67 ? -25.117 11.927 7.416 1.00 13.16 67 ILE C C 1
ATOM 2137 O O . ILE C 1 67 ? -25.675 13.019 7.248 1.00 16.97 67 ILE C O 1
ATOM 2142 N N . GLY C 1 68 ? -25.541 11.052 8.301 1.00 12.25 68 GLY C N 1
ATOM 2143 C CA . GLY C 1 68 ? -26.636 11.333 9.226 1.00 13.94 68 GLY C CA 1
ATOM 2144 C C . GLY C 1 68 ? -26.151 11.987 10.507 1.00 16.64 68 GLY C C 1
ATOM 2145 O O . GLY C 1 68 ? -26.824 12.856 11.053 1.00 18.51 68 GLY C O 1
ATOM 2146 N N . PHE C 1 69 ? -24.995 11.555 11.001 1.00 11.94 69 PHE C N 1
ATOM 2147 C CA . PHE C 1 69 ? -24.408 12.136 12.200 1.00 11.50 69 PHE C CA 1
ATOM 2148 C C . PHE C 1 69 ? -22.895 12.189 12.062 1.00 8.50 69 PHE C C 1
ATOM 2149 O O . PHE C 1 69 ? -22.253 11.195 11.714 1.00 9.28 69 PHE C O 1
ATOM 2157 N N . LEU C 1 70 ? -22.346 13.368 12.350 1.00 9.91 70 LEU C N 1
ATOM 2158 C CA . LEU C 1 70 ? -20.899 13.574 12.468 1.00 10.90 70 LEU C CA 1
ATOM 2159 C C . LEU C 1 70 ? -20.762 14.914 13.176 1.00 10.04 70 LEU C C 1
ATOM 2160 O O . LEU C 1 70 ? -21.515 15.850 12.900 1.00 11.50 70 LEU C O 1
ATOM 2165 N N . ASP C 1 71 ? -19.838 14.993 14.114 1.00 9.04 71 ASP C N 1
ATOM 2166 C CA . ASP C 1 71 ? -19.479 16.264 14.735 1.00 10.68 71 ASP C CA 1
ATOM 2167 C C . ASP C 1 71 ? -17.982 16.353 14.932 1.00 10.60 71 ASP C C 1
ATOM 2168 O O . ASP C 1 71 ? -17.227 15.530 14.416 1.00 11.22 71 ASP C O 1
ATOM 2173 N N . ARG C 1 72 ? -17.518 17.398 15.606 1.00 10.07 72 ARG C N 1
ATOM 2174 C CA . ARG C 1 72 ? -16.099 17.608 15.733 1.00 9.82 72 ARG C CA 1
ATOM 2175 C C . ARG C 1 72 ? -15.373 16.587 16.589 1.00 10.45 72 ARG C C 1
ATOM 2176 O O . ARG C 1 72 ? -14.243 16.239 16.275 1.00 12.69 72 ARG C O 1
ATOM 2184 N N . PHE C 1 73 ? -16.006 16.129 17.677 1.00 10.78 73 PHE C N 1
ATOM 2185 C CA . PHE C 1 73 ? -15.263 15.438 18.727 1.00 10.32 73 PHE C CA 1
ATOM 2186 C C . PHE C 1 73 ? -15.780 14.078 19.162 1.00 11.43 73 PHE C C 1
ATOM 2187 O O . PHE C 1 73 ? -15.036 13.350 19.830 1.00 11.46 73 PHE C O 1
ATOM 2195 N N . SER C 1 74 ? -16.994 13.703 18.783 1.00 11.29 74 SER C N 1
ATOM 2196 C CA A SER C 1 74 ? -17.640 12.511 19.394 0.61 11.12 74 SER C CA 1
ATOM 2197 C CA B SER C 1 74 ? -17.635 12.529 19.415 0.39 12.45 74 SER C CA 1
ATOM 2198 C C . SER C 1 74 ? -17.079 11.151 19.049 1.00 12.07 74 SER C C 1
ATOM 2199 O O . SER C 1 74 ? -17.331 10.176 19.804 1.00 12.35 74 SER C O 1
ATOM 2204 N N . GLY C 1 75 ? -16.386 11.030 17.917 1.00 11.28 75 GLY C N 1
ATOM 2205 C CA . GLY C 1 75 ? -15.862 9.730 17.469 1.00 11.35 75 GLY C CA 1
ATOM 2206 C C . GLY C 1 75 ? -16.930 8.768 16.980 1.00 12.15 75 GLY C C 1
ATOM 2207 O O . GLY C 1 75 ? -16.735 7.558 17.048 1.00 15.67 75 GLY C O 1
ATOM 2208 N N . ALA C 1 76 ? -18.077 9.298 16.596 1.00 11.43 76 ALA C N 1
ATOM 2209 C CA . ALA C 1 76 ? -19.189 8.511 16.061 1.00 10.25 76 ALA C CA 1
ATOM 2210 C C . ALA C 1 76 ? -19.570 9.037 14.701 1.00 10.98 76 ALA C C 1
ATOM 2211 O O . ALA C 1 76 ? -19.575 10.263 14.462 1.00 12.41 76 ALA C O 1
ATOM 2213 N N . LEU C 1 77 ? -19.855 8.115 13.784 1.00 9.36 77 LEU C N 1
ATOM 2214 C CA . LEU C 1 77 ? -20.257 8.449 12.444 1.00 9.29 77 LEU C CA 1
ATOM 2215 C C . LEU C 1 77 ? -21.469 7.595 12.087 1.00 9.65 77 LEU C C 1
ATOM 2216 O O . LEU C 1 77 ? -21.428 6.380 12.241 1.00 11.15 77 LEU C O 1
ATOM 2221 N N . VAL C 1 78 ? -22.523 8.244 11.607 1.00 9.04 78 VAL C N 1
ATOM 2222 C CA . VAL C 1 78 ? -23.676 7.516 11.102 1.00 8.68 78 VAL C CA 1
ATOM 2223 C C . VAL C 1 78 ? -23.863 7.911 9.649 1.00 9.53 78 VAL C C 1
ATOM 2224 O O . VAL C 1 78 ? -23.899 9.111 9.318 1.00 10.22 78 VAL C O 1
ATOM 2228 N N . ILE C 1 79 ? -23.953 6.914 8.783 1.00 9.92 79 ILE C N 1
ATOM 2229 C CA . ILE C 1 79 ? -24.202 7.135 7.366 1.00 10.17 79 ILE C CA 1
ATOM 2230 C C . ILE C 1 79 ? -25.459 6.400 6.957 1.00 8.90 79 ILE C C 1
ATOM 2231 O O . ILE C 1 79 ? -25.928 5.487 7.670 1.00 9.83 79 ILE C O 1
ATOM 2236 N N . TYR C 1 80 ? -25.987 6.758 5.791 1.00 9.61 80 TYR C N 1
ATOM 2237 C CA . TYR C 1 80 ? -27.184 6.076 5.279 1.00 9.54 80 TYR C CA 1
ATOM 2238 C C . TYR C 1 80 ? -27.196 6.091 3.758 1.00 10.53 80 TYR C C 1
ATOM 2239 O O . TYR C 1 80 ? -26.567 6.935 3.117 1.00 9.96 80 TYR C O 1
ATOM 2248 N N . GLY C 1 81 ? -27.927 5.155 3.178 1.00 8.76 81 GLY C N 1
ATOM 2249 C CA . GLY C 1 81 ? -28.009 5.004 1.731 1.00 10.23 81 GLY C CA 1
ATOM 2250 C C . GLY C 1 81 ? -28.512 3.615 1.414 1.00 9.64 81 GLY C C 1
ATOM 2251 O O . GLY C 1 81 ? -29.078 2.947 2.273 1.00 9.60 81 GLY C O 1
ATOM 2252 N N . SER C 1 82 ? -28.263 3.149 0.202 1.00 9.26 82 SER C N 1
ATOM 2253 C CA . SER C 1 82 ? -28.643 1.788 -0.157 1.00 9.58 82 SER C CA 1
ATOM 2254 C C . SER C 1 82 ? -27.794 0.774 0.629 1.00 10.39 82 SER C C 1
ATOM 2255 O O . SER C 1 82 ? -26.691 1.080 1.100 1.00 8.87 82 SER C O 1
ATOM 2258 N N . VAL C 1 83 ? -28.271 -0.455 0.739 1.00 9.88 83 VAL C N 1
ATOM 2259 C CA . VAL C 1 83 ? -27.505 -1.466 1.428 1.00 9.60 83 VAL C CA 1
ATOM 2260 C C . VAL C 1 83 ? -26.118 -1.659 0.816 1.00 10.01 83 VAL C C 1
ATOM 2261 O O . VAL C 1 83 ? -25.110 -1.683 1.532 1.00 10.42 83 VAL C O 1
ATOM 2265 N N . GLY C 1 84 ? -26.046 -1.724 -0.507 1.00 10.02 84 GLY C N 1
ATOM 2266 C CA . GLY C 1 84 ? -24.780 -1.886 -1.174 1.00 10.69 84 GLY C CA 1
ATOM 2267 C C . GLY C 1 84 ? -23.849 -0.717 -0.954 1.00 9.85 84 GLY C C 1
ATOM 2268 O O . GLY C 1 84 ? -22.645 -0.916 -0.809 1.00 10.85 84 GLY C O 1
ATOM 2269 N N . ALA C 1 85 ? -24.404 0.490 -0.975 1.00 9.21 85 ALA C N 1
ATOM 2270 C CA . ALA C 1 85 ? -23.596 1.696 -0.813 1.00 7.77 85 ALA C CA 1
ATOM 2271 C C . ALA C 1 85 ? -23.059 1.755 0.600 1.00 8.76 85 ALA C C 1
ATOM 2272 O O . ALA C 1 85 ? -21.881 2.052 0.808 1.00 10.03 85 ALA C O 1
ATOM 2274 N N . VAL C 1 86 ? -23.907 1.467 1.580 1.00 9.63 86 VAL C N 1
ATOM 2275 C CA . VAL C 1 86 ? -23.466 1.531 2.988 1.00 9.25 86 VAL C CA 1
ATOM 2276 C C . VAL C 1 86 ? -22.425 0.443 3.234 1.00 9.78 86 VAL C C 1
ATOM 2277 O O . VAL C 1 86 ? -21.399 0.694 3.884 1.00 9.39 86 VAL C O 1
ATOM 2281 N N . GLU C 1 87 ? -22.666 -0.773 2.737 1.00 9.28 87 GLU C N 1
ATOM 2282 C CA . GLU C 1 87 ? -21.684 -1.855 2.855 1.00 11.20 87 GLU C CA 1
ATOM 2283 C C . GLU C 1 87 ? -20.322 -1.490 2.260 1.00 10.46 87 GLU C C 1
ATOM 2284 O O . GLU C 1 87 ? -19.262 -1.667 2.907 1.00 10.25 87 GLU C O 1
ATOM 2290 N N . GLU C 1 88 ? -20.328 -0.915 1.056 1.00 9.75 88 GLU C N 1
ATOM 2291 C CA . GLU C 1 88 ? -19.098 -0.495 0.403 1.00 11.90 88 GLU C CA 1
ATOM 2292 C C . GLU C 1 88 ? -18.390 0.630 1.180 1.00 10.46 88 GLU C C 1
ATOM 2293 O O . GLU C 1 88 ? -17.150 0.609 1.337 1.00 10.90 88 GLU C O 1
ATOM 2299 N N . ALA C 1 89 ? -19.169 1.594 1.665 1.00 8.97 89 ALA C N 1
ATOM 2300 C CA . ALA C 1 89 ? -18.625 2.737 2.425 1.00 9.20 89 ALA C CA 1
ATOM 2301 C C . ALA C 1 89 ? -17.968 2.227 3.698 1.00 10.57 89 ALA C C 1
ATOM 2302 O O . ALA C 1 89 ? -16.840 2.603 4.022 1.00 10.58 89 ALA C O 1
ATOM 2304 N N . LEU C 1 90 ? -18.659 1.356 4.408 1.00 9.44 90 LEU C N 1
ATOM 2305 C CA . LEU C 1 90 ? -18.081 0.798 5.658 1.00 9.51 90 LEU C CA 1
ATOM 2306 C C . LEU C 1 90 ? -16.806 0.015 5.387 1.00 10.59 90 LEU C C 1
ATOM 2307 O O . LEU C 1 90 ? -15.783 0.207 6.073 1.00 9.70 90 LEU C O 1
ATOM 2312 N N . SER C 1 91 ? -16.849 -0.851 4.375 1.00 9.99 91 SER C N 1
ATOM 2313 C CA A SER C 1 91 ? -15.705 -1.705 4.095 0.38 10.65 91 SER C CA 1
ATOM 2314 C CA B SER C 1 91 ? -15.719 -1.705 4.026 0.62 10.51 91 SER C CA 1
ATOM 2315 C C . SER C 1 91 ? -14.498 -0.879 3.647 1.00 11.35 91 SER C C 1
ATOM 2316 O O . SER C 1 91 ? -13.387 -1.117 4.131 1.00 11.00 91 SER C O 1
ATOM 2321 N N . GLN C 1 92 ? -14.713 0.116 2.779 1.00 10.27 92 GLN C N 1
ATOM 2322 C CA . GLN C 1 92 ? -13.605 0.942 2.287 1.00 11.60 92 GLN C CA 1
ATOM 2323 C C . GLN C 1 92 ? -13.071 1.871 3.363 1.00 10.96 92 GLN C C 1
ATOM 2324 O O . GLN C 1 92 ? -11.882 2.159 3.401 1.00 11.84 92 GLN C O 1
ATOM 2330 N N . THR C 1 93 ? -13.943 2.331 4.248 1.00 10.45 93 THR C N 1
ATOM 2331 C CA . THR C 1 93 ? -13.535 3.211 5.353 1.00 9.24 93 THR C CA 1
ATOM 2332 C C . THR C 1 93 ? -12.678 2.450 6.353 1.00 10.78 93 THR C C 1
ATOM 2333 O O . THR C 1 93 ? -11.621 2.924 6.743 1.00 10.25 93 THR C O 1
ATOM 2337 N N . VAL C 1 94 ? -13.137 1.273 6.772 1.00 9.80 94 VAL C N 1
ATOM 2338 C CA . VAL C 1 94 ? -12.360 0.455 7.700 1.00 11.56 94 VAL C CA 1
ATOM 2339 C C . VAL C 1 94 ? -11.006 0.099 7.069 1.00 10.98 94 VAL C C 1
ATOM 2340 O O . VAL C 1 94 ? -9.947 0.297 7.684 1.00 12.57 94 VAL C O 1
ATOM 2344 N N . SER C 1 95 ? -11.026 -0.385 5.830 1.00 10.94 95 SER C N 1
ATOM 2345 C CA A SER C 1 95 ? -9.801 -0.761 5.134 0.52 12.48 95 SER C CA 1
ATOM 2346 C CA B SER C 1 95 ? -9.775 -0.786 5.210 0.48 12.86 95 SER C CA 1
ATOM 2347 C C . SER C 1 95 ? -8.860 0.430 4.988 1.00 11.50 95 SER C C 1
ATOM 2348 O O . SER C 1 95 ? -7.650 0.316 5.186 1.00 13.55 95 SER C O 1
ATOM 2353 N N . GLY C 1 96 ? -9.429 1.579 4.608 1.00 11.14 96 GLY C N 1
ATOM 2354 C CA . GLY C 1 96 ? -8.657 2.821 4.444 1.00 13.29 96 GLY C CA 1
ATOM 2355 C C . GLY C 1 96 ? -8.000 3.319 5.715 1.00 11.63 96 GLY C C 1
ATOM 2356 O O . GLY C 1 96 ? -6.809 3.711 5.727 1.00 12.35 96 GLY C O 1
ATOM 2357 N N . LEU C 1 97 ? -8.736 3.295 6.817 1.00 9.99 97 LEU C N 1
ATOM 2358 C CA . LEU C 1 97 ? -8.165 3.693 8.107 1.00 11.11 97 LEU C CA 1
ATOM 2359 C C . LEU C 1 97 ? -6.995 2.786 8.508 1.00 12.46 97 LEU C C 1
ATOM 2360 O O . LEU C 1 97 ? -5.969 3.260 9.021 1.00 13.11 97 LEU C O 1
ATOM 2365 N N . GLY C 1 98 ? -7.145 1.487 8.269 1.00 11.66 98 GLY C N 1
ATOM 2366 C CA . GLY C 1 98 ? -6.066 0.523 8.495 1.00 15.46 98 GLY C CA 1
ATOM 2367 C C . GLY C 1 98 ? -4.841 0.743 7.618 1.00 16.54 98 GLY C C 1
ATOM 2368 O O . GLY C 1 98 ? -3.709 0.794 8.117 1.00 19.42 98 GLY C O 1
ATOM 2369 N N . ARG C 1 99 ? -5.062 0.899 6.320 1.00 17.90 99 ARG C N 1
ATOM 2370 C CA . ARG C 1 99 ? -3.987 0.969 5.332 1.00 20.90 99 ARG C CA 1
ATOM 2371 C C . ARG C 1 99 ? -3.282 2.332 5.333 1.00 20.73 99 ARG C C 1
ATOM 2372 O O . ARG C 1 99 ? -2.051 2.395 5.350 1.00 20.42 99 ARG C O 1
ATOM 2380 N N . LEU C 1 100 ? -4.062 3.413 5.288 1.00 19.80 100 LEU C N 1
ATOM 2381 C CA . LEU C 1 100 ? -3.504 4.762 5.212 1.00 18.93 100 LEU C CA 1
ATOM 2382 C C . LEU C 1 100 ? -2.924 5.215 6.557 1.00 17.41 100 LEU C C 1
ATOM 2383 O O . LEU C 1 100 ? -1.855 5.832 6.598 1.00 18.29 100 LEU C O 1
ATOM 2388 N N . LEU C 1 101 ? -3.656 4.939 7.639 1.00 15.13 101 LEU C N 1
ATOM 2389 C CA . LEU C 1 101 ? -3.423 5.579 8.941 1.00 13.49 101 LEU C CA 1
ATOM 2390 C C . LEU C 1 101 ? -3.082 4.608 10.082 1.00 15.10 101 LEU C C 1
ATOM 2391 O O . LEU C 1 101 ? -2.916 5.036 11.234 1.00 15.34 101 LEU C O 1
ATOM 2396 N N . ASN C 1 102 ? -2.928 3.323 9.748 1.00 15.33 102 ASN C N 1
ATOM 2397 C CA A ASN C 1 102 ? -2.534 2.297 10.715 0.50 16.30 102 ASN C CA 1
ATOM 2398 C CA B ASN C 1 102 ? -2.527 2.302 10.721 0.50 16.74 102 ASN C CA 1
ATOM 2399 C C . ASN C 1 102 ? -3.457 2.231 11.946 1.00 15.77 102 ASN C C 1
ATOM 2400 O O . ASN C 1 102 ? -3.009 2.039 13.070 1.00 17.74 102 ASN C O 1
ATOM 2409 N N . TYR C 1 103 ? -4.766 2.385 11.728 1.00 11.42 103 TYR C N 1
ATOM 2410 C CA . TYR C 1 103 ? -5.731 2.135 12.794 1.00 10.00 103 TYR C CA 1
ATOM 2411 C C . TYR C 1 103 ? -5.791 0.633 13.059 1.00 11.27 103 TYR C C 1
ATOM 2412 O O . TYR C 1 103 ? -5.706 -0.180 12.118 1.00 12.44 103 TYR C O 1
ATOM 2421 N N . THR C 1 104 ? -5.994 0.273 14.319 1.00 11.86 104 THR C N 1
ATOM 2422 C CA . THR C 1 104 ? -6.383 -1.098 14.684 1.00 12.09 104 THR C CA 1
ATOM 2423 C C . THR C 1 104 ? -7.864 -1.242 14.331 1.00 11.92 104 THR C C 1
ATOM 2424 O O . THR C 1 104 ? -8.636 -0.322 14.549 1.00 13.50 104 THR C O 1
ATOM 2428 N N . LEU C 1 105 ? -8.234 -2.368 13.747 1.00 14.18 105 LEU C N 1
ATOM 2429 C CA . LEU C 1 105 ? -9.562 -2.540 13.167 1.00 15.32 105 LEU C CA 1
ATOM 2430 C C . LEU 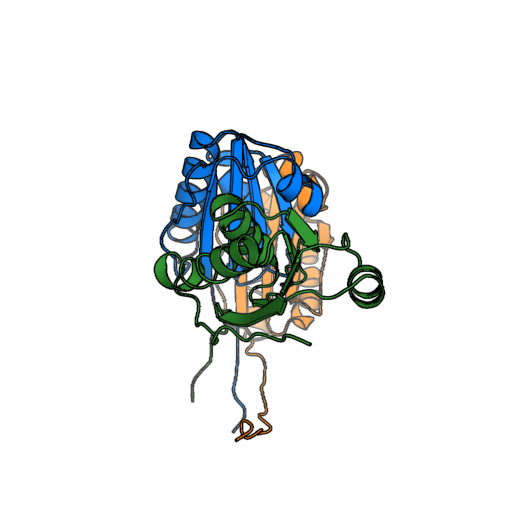C 1 105 ? -10.408 -3.601 13.855 1.00 18.56 105 LEU C C 1
ATOM 2431 O O . LEU C 1 105 ? -9.904 -4.658 14.255 1.00 20.79 105 LEU C O 1
ATOM 2436 N N . CYS C 1 106 ? -11.711 -3.342 13.932 1.00 19.38 106 CYS C N 1
ATOM 2437 C CA . CYS C 1 106 ? -12.685 -4.349 14.347 1.00 19.36 106 CYS C CA 1
ATOM 2438 C C . CYS C 1 106 ? -13.239 -5.059 13.113 1.00 21.92 106 CYS C C 1
ATOM 2439 O O . CYS C 1 106 ? -12.987 -4.655 11.977 1.00 21.37 106 CYS C O 1
ATOM 2442 N N . GLU C 1 107 ? -14.005 -6.118 13.339 1.00 23.26 107 GLU C N 1
ATOM 2443 C CA . GLU C 1 107 ? -14.708 -6.775 12.246 1.00 25.65 107 GLU C CA 1
ATOM 2444 C C . GLU C 1 107 ? -15.966 -5.976 11.891 1.00 22.11 107 GLU C C 1
ATOM 2445 O O . GLU C 1 107 ? -16.543 -5.328 12.764 1.00 18.86 107 GLU C O 1
ATOM 2451 N N . MET C 1 108 ? -16.385 -6.009 10.625 1.00 20.49 108 MET C N 1
ATOM 2452 C CA A MET C 1 108 ? -17.682 -5.489 10.212 0.50 21.04 108 MET C CA 1
ATOM 2453 C CA B MET C 1 108 ? -17.695 -5.443 10.257 0.50 19.78 108 MET C CA 1
ATOM 2454 C C . MET C 1 108 ? -18.763 -6.387 10.795 1.00 20.06 108 MET C C 1
ATOM 2455 O O . MET C 1 108 ? -18.629 -7.621 10.741 1.00 18.81 108 MET C O 1
ATOM 2464 N N . THR C 1 109 ? -19.825 -5.793 11.322 1.00 14.20 109 THR C N 1
ATOM 2465 C CA . THR C 1 109 ? -20.980 -6.533 11.805 1.00 14.84 109 THR C CA 1
ATOM 2466 C C . THR C 1 109 ? -22.216 -6.047 11.045 1.00 15.27 109 THR C C 1
ATOM 2467 O O . THR C 1 109 ? -22.229 -4.959 10.434 1.00 12.23 109 THR C O 1
ATOM 2471 N N . LYS C 1 110 ? -23.253 -6.883 11.024 1.00 14.26 110 LYS C N 1
ATOM 2472 C CA . LYS C 1 110 ? -24.457 -6.539 10.292 1.00 15.20 110 LYS C CA 1
ATOM 2473 C C . LYS C 1 110 ? -25.679 -7.037 11.026 1.00 16.65 110 LYS C C 1
ATOM 2474 O O . LYS C 1 110 ? -25.632 -8.098 11.684 1.00 19.37 110 LYS C O 1
ATOM 2480 N N . SER C 1 111 ? -26.770 -6.290 10.889 1.00 15.28 111 SER C N 1
ATOM 2481 C CA A SER C 1 111 ? -28.068 -6.728 11.373 0.50 18.25 111 SER C CA 1
ATOM 2482 C CA B SER C 1 111 ? -28.091 -6.661 11.395 0.50 17.36 111 SER C CA 1
ATOM 2483 C C . SER C 1 111 ? -29.088 -6.692 10.230 1.00 20.16 111 SER C C 1
ATOM 2484 O O . SER C 1 111 ? -29.103 -5.796 9.411 1.00 16.32 111 SER C O 1
ATOM 2489 N N . LEU C 1 112 ? -29.918 -7.716 10.133 1.00 20.06 112 LEU C N 1
ATOM 2490 C CA . LEU C 1 112 ? -31.046 -7.652 9.174 1.00 31.26 112 LEU C CA 1
ATOM 2491 C C . LEU C 1 112 ? -32.262 -8.273 9.844 1.00 35.22 112 LEU C C 1
ATOM 2492 O O . LEU C 1 112 ? -32.130 -9.302 10.475 1.00 36.00 112 LEU C O 1
ATOM 2497 N N . GLU C 1 113 ? -33.424 -7.620 9.745 1.00 41.25 113 GLU C N 1
ATOM 2498 C CA . GLU C 1 113 ? -34.657 -8.092 10.411 1.00 41.60 113 GLU C CA 1
ATOM 2499 C C . GLU C 1 113 ? -35.643 -8.621 9.372 1.00 43.72 113 GLU C C 1
ATOM 2500 O O . GLU C 1 113 ? -35.517 -8.321 8.177 1.00 46.26 113 GLU C O 1
#

Solvent-accessible surface area: 15329 Å² total; per-residue (Å²): 174,84,61,61,60,3,26,4,60,34,2,5,1,0,0,0,0,3,94,8,28,131,53,0,2,170,77,1,48,9,69,92,20,22,0,0,0,0,1,2,2,20,7,13,4,0,0,1,0,0,0,1,27,0,37,119,32,24,118,4,80,4,8,10,22,22,45,131,41,0,0,1,0,1,46,16,68,37,47,15,0,75,75,0,0,51,76,0,13,38,4,0,18,173,72,8,126,10,82,81,30,145,67,18,69,8,119,91,176,236,138,188,149,227,139,173,66,113,90,58,53,3,95,30,2,7,0,0,0,1,0,20,126,7,35,137,56,0,2,173,88,16,54,12,72,79,27,33,0,0,0,0,1,4,3,10,20,13,101,8,0,85,86,0,1,80,48,0,72,149,32,26,115,5,88,53,25,38,63,23,153,191,40,0,0,0,0,0,38,11,66,47,49,16,0,61,73,0,0,49,84,0,14,36,12,0,16,203,142,71,124,20,83,77,25,140,57,19,110,39,255,133,100,62,117,98,65,49,55,44,76,2,68,70,0,38,9,20,8,116,20,31,122,134,72,1,164,173,57,56,17,76,95,19,22,0,0,0,40,1,43,1,70,13,14,8,0,0,0,0,0,0,0,21,0,43,55,33,23,118,5,85,6,20,82,5,45,78,92,69,3,27,1,16,1,42,14,67,44,49,14,0,70,74,0,4,44,80,0,10,49,3,0,17,163,63,8,120,7,86,78,38,152,60,62,122,42,131,204

InterPro domains:
  IPR000249 Bacterial microcompartment domain [PF00936] (40-106)
  IPR000249 Bacterial microcompartment domain [SM00877] (39-111)
  IPR009307 Bacterial microcompartment shell protein EutS/PduU/CutR [PIRSF012296] (1-111)
  IPR009307 Bacterial microcompartment shell protein EutS/PduU/CutR [PTHR40449] (1-111)
  IPR009307 Bacterial microcompartment shell protein EutS/PduU/CutR [cd07046] (4-111)
  IPR037233 CcmK-like superfamily [G3DSA:3.30.70.1710] (1-111)
  IPR037233 CcmK-like superfamily [SSF143414] (39-107)
  IPR044870 Bacterial microcompartment (BMC) circularly permuted domain [PS51931] (5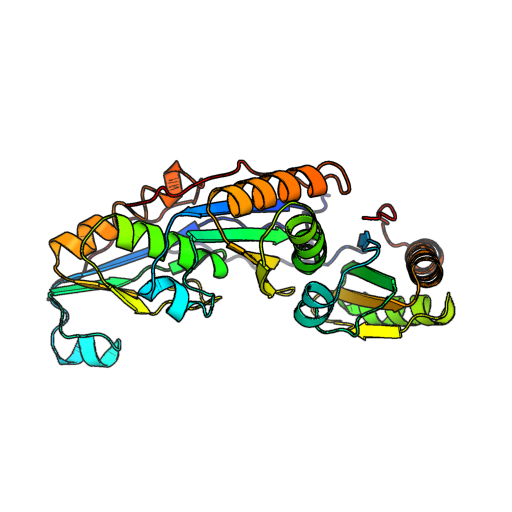-103)

Secondary structure (DSSP, 8-state):
-PEEEEE--EEEEEEEEE---HHHHHHHT----SEEEEEEEESTTHHHHHHHHHHHHSSEEEEEE-TTT-EEEEEE-HHHHHHHHHHHHHHHHHHH-PBP---EEE---/-PPP-----EEE--EEEEEEEEES--HHHHHHHTS---SEEEEEEEESGGGHHHHHHHHHHHSS-EEEEEETTTTEEEEEE-HHHHHHHHHHHHHHHHHHH--B-PPPEE-/--EEEE----EEEEEEEEE---HHHHHHHTS-S-SEEEEEEEESGGGHHHHHHHHHHHSSEEEEE--SSS-EEEEEE-HHHHHHHHHHHHHHHHHHH--B-PPPEEEE-

Foldseek 3Di:
DDDDDDKAWAWPAKEKEAQPDDVVCVVLQFDRARIKIKIFTPPLQVQVVLQVQLVVFFPKHWSDRTSHRNMTMIGYHRVSSQRSSVRSQVCCCVPPVHHGDDYYYDDDD/DDDDDDDDDDAKAWAKPAWEKEAQCDDVRCVVVQHDRERIKTKIATPVLQCQVVLQVQLVVQFPKAWRDGGSRRNITMIHYHSVSSLRSSVRSQVCCCPPVNGHYDDYYYD/DDDDDDDDAKAKDAWEKEAQCADVSCVVLQHPSARIKIKTAIPPQQCVVVLVVQLVVFFPKDWRDDDRGHRMTMIGHHRVSSVRSSVRSQVCCCPVPNHHYDDYYYDYD

B-factor: mean 18.96, std 10.3, range [2.0, 79.61]

Organism: Escherichia coli (strain K12) (NCBI:txid83333)

Radius of gyration: 21.58 Å; Cα contacts (8 Å, |Δi|>4): 896; chains: 3; bounding box: 54×56×50 Å

GO terms:
  GO:0042802 identical protein binding (F, IPI)
  GO:0034214 protein hexamerization (P, IDA)
  GO:0042802 identical protein binding (F, IDA)

CATH classification: 3.30.70.1710